Protein AF-A0A183L0U4-F1 (afdb_monomer)

Structure (mmCIF, N/CA/C/O backbone):
data_AF-A0A183L0U4-F1
#
_entry.id   AF-A0A183L0U4-F1
#
loop_
_atom_site.group_PDB
_atom_site.id
_atom_site.type_symbol
_atom_site.label_atom_id
_atom_site.label_alt_id
_atom_site.label_comp_id
_atom_site.label_asym_id
_atom_site.label_entity_id
_atom_site.label_seq_id
_atom_site.pdbx_PDB_ins_code
_atom_site.Cartn_x
_atom_site.Cartn_y
_atom_site.Cartn_z
_atom_site.occupancy
_atom_site.B_iso_or_equiv
_atom_site.auth_seq_id
_atom_site.auth_comp_id
_atom_site.auth_asym_id
_atom_site.auth_atom_id
_atom_site.pdbx_PDB_model_num
ATOM 1 N N . LYS A 1 1 ? -26.906 6.201 9.537 1.00 54.62 1 LYS A N 1
ATOM 2 C CA . LYS A 1 1 ? -26.196 5.188 10.360 1.00 54.62 1 LYS A CA 1
ATOM 3 C C . LYS A 1 1 ? -26.296 3.846 9.640 1.00 54.62 1 LYS A C 1
ATOM 5 O O . LYS A 1 1 ? -27.391 3.314 9.565 1.00 54.62 1 LYS A O 1
ATOM 10 N N . TRP A 1 2 ? -25.200 3.364 9.049 1.00 64.69 2 TRP A N 1
ATOM 11 C CA . TRP A 1 2 ? -25.169 2.188 8.152 1.00 64.69 2 TRP A CA 1
ATOM 12 C C . TRP A 1 2 ? -24.962 0.844 8.873 1.00 64.69 2 TRP A C 1
ATOM 14 O O . TRP A 1 2 ? -24.934 -0.208 8.242 1.00 64.69 2 TRP A O 1
ATOM 24 N N . PHE A 1 3 ? -24.800 0.887 10.195 1.00 69.50 3 PHE A N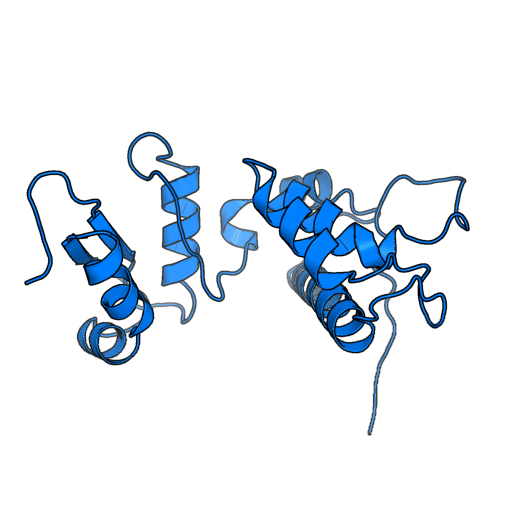 1
ATOM 25 C CA . PHE A 1 3 ? -24.474 -0.265 11.023 1.00 69.50 3 PHE A CA 1
ATOM 26 C C . PHE A 1 3 ? -25.666 -1.212 11.188 1.00 69.50 3 PHE A C 1
ATOM 28 O O . PHE A 1 3 ? -26.749 -0.790 11.599 1.00 69.50 3 PHE A O 1
ATOM 35 N N . LYS A 1 4 ? -25.430 -2.500 10.926 1.00 77.12 4 LYS A N 1
ATOM 36 C CA . LYS A 1 4 ? -26.340 -3.601 11.261 1.00 77.12 4 LYS A CA 1
ATOM 37 C C . LYS A 1 4 ? -25.691 -4.511 12.312 1.00 77.12 4 LYS A C 1
ATOM 39 O O . LYS A 1 4 ? -24.464 -4.638 12.309 1.00 77.12 4 LYS A O 1
ATOM 44 N N . PRO A 1 5 ? -26.478 -5.182 13.174 1.00 70.50 5 PRO A N 1
ATOM 45 C CA . PRO A 1 5 ? -25.956 -6.238 14.040 1.00 70.50 5 PRO A CA 1
ATOM 46 C C . PRO A 1 5 ? -25.190 -7.270 13.193 1.00 70.50 5 PRO A C 1
ATOM 48 O O . PRO A 1 5 ? -25.692 -7.682 12.150 1.00 70.50 5 PRO A O 1
ATOM 51 N N . ASN A 1 6 ? -23.982 -7.650 13.624 1.00 77.88 6 ASN A N 1
ATOM 52 C CA . ASN A 1 6 ? -23.001 -8.502 12.915 1.00 77.88 6 ASN A CA 1
ATOM 53 C C . ASN A 1 6 ? -22.181 -7.854 11.774 1.00 77.88 6 ASN A C 1
ATOM 55 O O . ASN A 1 6 ? -21.443 -8.563 11.090 1.00 77.88 6 ASN A O 1
ATOM 59 N N . GLY A 1 7 ? -22.245 -6.534 11.573 1.00 76.62 7 GLY A N 1
ATOM 60 C CA . GLY A 1 7 ? -21.341 -5.826 10.655 1.00 76.62 7 GLY A CA 1
ATOM 61 C C . GLY A 1 7 ? -19.901 -5.691 11.192 1.00 76.62 7 GLY A C 1
ATOM 62 O O . GLY A 1 7 ? -19.708 -5.637 12.410 1.00 76.62 7 GLY A O 1
ATOM 63 N N . PRO A 1 8 ? -18.873 -5.616 10.322 1.00 85.75 8 PRO A N 1
ATOM 64 C CA . PRO A 1 8 ? -17.490 -5.398 10.739 1.00 85.75 8 PRO A CA 1
ATOM 65 C C . PRO A 1 8 ? -17.280 -3.980 11.290 1.00 85.75 8 PRO A C 1
ATOM 67 O O . PRO A 1 8 ? -18.034 -3.057 10.987 1.00 85.75 8 PRO A O 1
ATOM 70 N N . ILE A 1 9 ? -16.225 -3.788 12.084 1.00 87.50 9 ILE A N 1
ATOM 71 C CA . ILE A 1 9 ? -15.820 -2.464 12.570 1.00 87.50 9 ILE A CA 1
ATOM 72 C C . ILE A 1 9 ? -14.676 -1.955 11.696 1.00 87.50 9 ILE A C 1
ATOM 74 O O . ILE A 1 9 ? -13.626 -2.590 11.599 1.00 87.50 9 ILE A O 1
ATOM 78 N N . PHE A 1 10 ? -14.872 -0.800 11.072 1.00 88.12 10 PHE A N 1
ATOM 79 C CA . PHE A 1 10 ? -13.822 -0.046 10.406 1.00 88.12 10 PHE A CA 1
ATOM 80 C C . PHE A 1 10 ? -13.195 0.911 11.406 1.00 88.12 10 PHE A C 1
ATOM 82 O O . PHE A 1 10 ? -13.832 1.855 11.868 1.00 88.12 10 PHE A O 1
ATOM 89 N N . PHE A 1 11 ? -11.944 0.629 11.752 1.00 86.12 11 PHE A N 1
ATOM 90 C CA . PHE A 1 11 ? -11.188 1.365 12.751 1.00 86.12 11 PHE A CA 1
ATOM 91 C C . PHE A 1 11 ? -10.126 2.230 12.074 1.00 86.12 11 PHE A C 1
ATOM 93 O O . PHE A 1 11 ? -9.199 1.704 11.457 1.00 86.12 11 PHE A O 1
ATOM 100 N N . TYR A 1 12 ? -10.261 3.548 12.189 1.00 84.75 12 TYR A N 1
ATOM 101 C CA . TYR A 1 12 ? -9.266 4.500 11.717 1.00 84.75 12 TYR A CA 1
ATOM 102 C C . TYR A 1 12 ? -8.298 4.852 12.847 1.00 84.75 12 TYR A C 1
ATOM 104 O O . TYR A 1 12 ? -8.696 5.385 13.887 1.00 84.75 12 TYR A O 1
ATOM 112 N N . CYS A 1 13 ? -7.018 4.563 12.623 1.00 80.06 13 CYS A N 1
ATOM 113 C CA . CYS A 1 13 ? -5.934 4.945 13.515 1.00 80.06 13 CYS A CA 1
ATOM 114 C C . CYS A 1 13 ? -5.578 6.420 13.288 1.00 80.06 13 CYS A C 1
ATOM 116 O O . CYS A 1 13 ? -4.983 6.753 12.261 1.00 80.06 13 CYS A O 1
ATOM 118 N N . GLY A 1 14 ? -5.917 7.284 14.248 1.00 73.31 14 GLY A N 1
ATOM 119 C CA . GLY A 1 14 ? -5.557 8.699 14.231 1.00 73.31 14 GLY A CA 1
ATOM 120 C C . GLY A 1 14 ? -4.054 8.930 14.052 1.00 73.31 14 GLY A C 1
ATOM 121 O O . GLY A 1 14 ? -3.212 8.106 14.417 1.00 73.31 14 GLY A O 1
ATOM 122 N N . ASN A 1 15 ? -3.724 10.062 13.449 1.00 69.19 15 ASN A N 1
ATOM 123 C CA . ASN A 1 15 ? -2.381 10.484 13.057 1.00 69.19 15 ASN A CA 1
ATOM 124 C C . ASN A 1 15 ? -2.067 11.879 13.635 1.00 69.19 15 ASN A C 1
ATOM 126 O O . ASN A 1 15 ? -2.496 12.203 14.737 1.00 69.19 15 ASN A O 1
ATOM 130 N N . GLU A 1 16 ? -1.242 12.675 12.951 1.00 69.12 16 GLU A N 1
ATOM 131 C CA . GLU A 1 16 ? -0.645 13.917 13.463 1.00 69.12 16 GLU A CA 1
ATOM 132 C C . GLU A 1 16 ? -1.561 15.150 13.323 1.00 69.12 16 GLU A C 1
ATOM 134 O O . GLU A 1 16 ? -1.164 16.191 12.811 1.00 69.12 16 GLU A O 1
ATOM 139 N N . GLY A 1 17 ? -2.816 15.056 13.743 1.00 67.75 17 GLY A N 1
ATOM 140 C CA . GLY A 1 17 ? -3.720 16.205 13.707 1.00 67.75 17 GLY A CA 1
ATOM 141 C C . GLY A 1 17 ? -5.073 15.907 14.331 1.00 67.75 17 GLY A C 1
ATOM 142 O O . GLY A 1 17 ? -5.364 14.761 14.672 1.00 67.75 17 GLY A O 1
ATOM 143 N N . GLY A 1 18 ? -5.900 16.946 14.452 1.00 74.06 18 GLY A N 1
ATOM 144 C CA . GLY A 1 18 ? -7.257 16.809 14.975 1.00 74.06 18 GLY A CA 1
ATOM 145 C C . GLY A 1 18 ? -8.076 15.824 14.143 1.00 74.06 18 GLY A C 1
ATOM 146 O O . GLY A 1 18 ? -8.058 15.867 12.907 1.00 74.06 18 GLY A O 1
ATOM 147 N N . ILE A 1 19 ? -8.797 14.932 14.823 1.00 78.94 19 ILE A N 1
ATOM 148 C CA . ILE A 1 19 ? -9.517 13.831 14.177 1.00 78.94 19 ILE A CA 1
A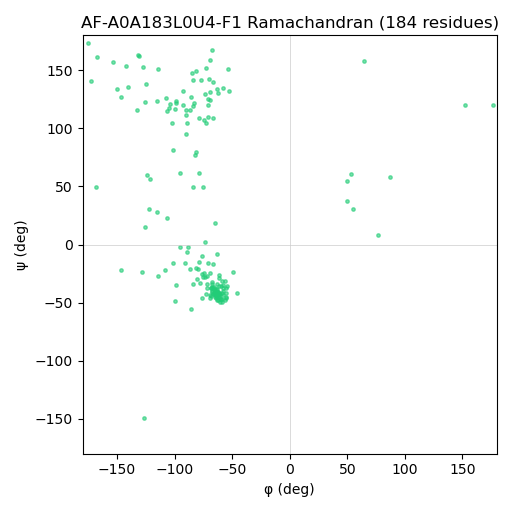TOM 149 C C . ILE A 1 19 ? -10.591 14.324 13.197 1.00 78.94 19 ILE A C 1
ATOM 151 O O . ILE A 1 19 ? -10.830 13.675 12.180 1.00 78.94 19 ILE A O 1
ATOM 155 N N . ASP A 1 20 ? -11.155 15.511 13.438 1.00 80.81 20 ASP A N 1
ATOM 156 C CA . ASP A 1 20 ? -12.143 16.168 12.573 1.00 80.81 20 ASP A CA 1
ATOM 157 C C . ASP A 1 20 ? -11.606 16.424 11.158 1.00 80.81 20 ASP A C 1
ATOM 159 O O . ASP A 1 20 ? -12.323 16.290 10.162 1.00 80.81 20 ASP A O 1
ATOM 163 N N . GLY A 1 21 ? -10.313 16.747 11.047 1.00 76.75 21 GLY A N 1
ATOM 164 C CA . GLY A 1 21 ? -9.653 16.929 9.759 1.00 76.75 21 GLY A CA 1
ATOM 165 C C . GLY A 1 21 ? -9.619 15.624 8.970 1.00 76.75 21 GLY A C 1
ATOM 166 O O . GLY A 1 21 ? -9.960 15.595 7.788 1.00 76.75 21 GLY A O 1
ATOM 167 N N . PHE A 1 22 ? -9.269 14.517 9.621 1.00 77.44 22 PHE A N 1
ATOM 168 C CA . PHE A 1 22 ? -9.238 13.205 8.974 1.00 77.44 22 PHE A CA 1
ATOM 169 C C . PHE A 1 22 ? -10.636 12.668 8.697 1.00 77.44 22 PHE A C 1
ATOM 171 O O . PHE A 1 22 ? -10.848 12.064 7.648 1.00 77.44 22 PHE A O 1
ATOM 178 N N . TRP A 1 23 ? -11.604 12.952 9.562 1.00 80.62 23 TRP A N 1
ATOM 179 C CA . TRP A 1 23 ? -13.007 12.630 9.335 1.00 80.62 23 TRP A CA 1
ATOM 180 C C . TRP A 1 23 ? -13.515 13.233 8.018 1.00 80.62 23 TRP A C 1
ATOM 182 O O . TRP A 1 23 ? -14.079 12.521 7.192 1.00 80.62 23 TRP A O 1
ATOM 192 N N . ASN A 1 24 ? -13.234 14.514 7.768 1.00 81.44 24 ASN A N 1
ATOM 193 C CA . ASN A 1 24 ? -13.701 15.198 6.559 1.00 81.44 24 ASN A CA 1
ATOM 194 C C . ASN A 1 24 ? -12.941 14.806 5.280 1.00 81.44 24 ASN A C 1
ATOM 196 O O . ASN A 1 24 ? -13.490 14.927 4.189 1.00 81.44 24 ASN A O 1
ATOM 200 N N . ASN A 1 25 ? -11.695 14.335 5.393 1.00 78.44 25 ASN A N 1
ATOM 201 C CA . ASN A 1 25 ? -10.844 14.035 4.233 1.00 78.44 25 ASN A CA 1
ATOM 202 C C . ASN A 1 25 ? -10.756 12.539 3.885 1.00 78.44 25 ASN A C 1
ATOM 204 O O . ASN A 1 25 ? -10.337 12.185 2.784 1.00 78.44 25 ASN A O 1
ATOM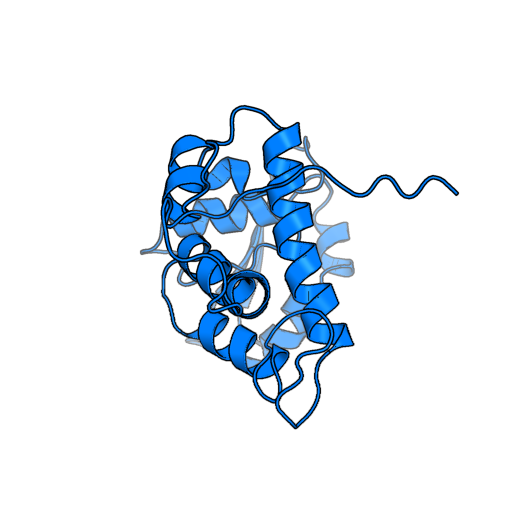 208 N N . THR A 1 26 ? -11.154 11.637 4.786 1.00 76.38 26 THR A N 1
ATOM 209 C CA . THR A 1 26 ? -11.031 10.185 4.567 1.00 76.38 26 THR A CA 1
ATOM 210 C C . THR A 1 26 ? -12.327 9.590 4.009 1.00 76.38 26 THR A C 1
ATOM 212 O O . THR A 1 26 ? -12.942 8.726 4.627 1.00 76.38 26 THR A O 1
ATOM 215 N N . GLY A 1 27 ? -12.750 10.036 2.821 1.00 81.38 27 GLY A N 1
ATOM 216 C CA . GLY A 1 27 ? -14.027 9.632 2.205 1.00 81.38 27 GLY A CA 1
ATOM 217 C C . GLY A 1 27 ? -14.185 8.120 1.979 1.00 81.38 27 GLY A C 1
ATOM 218 O O . GLY A 1 27 ? -15.264 7.569 2.189 1.00 81.38 27 GLY A O 1
ATOM 219 N N . LEU A 1 28 ? -13.089 7.421 1.663 1.00 80.94 28 LEU A N 1
ATOM 220 C CA . LEU A 1 28 ? -13.095 5.990 1.335 1.00 80.94 28 LEU A CA 1
ATOM 221 C C . LEU A 1 28 ? -13.729 5.109 2.430 1.00 80.94 28 LEU A C 1
ATOM 223 O O . LEU A 1 28 ? -14.431 4.147 2.124 1.00 80.94 28 LEU A O 1
ATOM 227 N N . ILE A 1 29 ? -13.515 5.423 3.715 1.00 82.44 29 ILE A N 1
ATOM 228 C CA . ILE A 1 29 ? -14.077 4.620 4.817 1.00 82.44 29 ILE A CA 1
ATOM 229 C C . ILE A 1 29 ? -15.609 4.727 4.865 1.00 82.44 29 ILE A C 1
ATOM 231 O O . ILE A 1 29 ? -16.286 3.754 5.197 1.00 82.44 29 ILE A O 1
ATOM 235 N N . PHE A 1 30 ? -16.151 5.888 4.484 1.00 84.75 30 PHE A N 1
ATOM 236 C CA . PHE A 1 30 ? -17.585 6.159 4.435 1.00 84.75 30 PHE A CA 1
ATOM 237 C C . PHE A 1 30 ? -18.238 5.602 3.176 1.00 84.75 30 PHE A C 1
ATOM 239 O O . PHE A 1 30 ? -19.400 5.219 3.232 1.00 84.75 30 PHE A O 1
ATOM 246 N N . GLU A 1 31 ? -17.509 5.503 2.067 1.00 85.44 31 GLU A N 1
ATOM 247 C CA . GLU A 1 31 ? -17.994 4.848 0.846 1.00 85.44 31 GLU A CA 1
ATOM 248 C C . GLU A 1 31 ? -18.076 3.325 1.007 1.00 85.44 31 GLU A C 1
ATOM 250 O O . GLU A 1 31 ? -19.017 2.682 0.535 1.00 85.44 31 GLU A O 1
ATOM 255 N N . LEU A 1 32 ? -17.119 2.730 1.724 1.00 81.38 32 LEU A N 1
ATOM 256 C CA . LEU A 1 32 ? -17.098 1.289 1.972 1.00 81.38 32 LEU A CA 1
ATOM 257 C C . LEU A 1 32 ? -18.085 0.871 3.072 1.00 81.38 32 LEU A C 1
ATOM 259 O O . LEU A 1 32 ? -18.656 -0.219 2.999 1.00 81.38 32 LEU A O 1
ATOM 263 N N . ALA A 1 33 ? -18.316 1.707 4.088 1.00 84.62 33 ALA A N 1
ATOM 264 C CA . ALA A 1 33 ? -19.148 1.342 5.237 1.00 84.62 33 ALA A CA 1
ATOM 265 C C . ALA A 1 33 ? -20.579 0.867 4.881 1.00 84.62 33 ALA A C 1
ATOM 267 O O . ALA A 1 33 ? -21.001 -0.142 5.450 1.00 84.62 33 ALA A O 1
ATOM 268 N N . PRO A 1 34 ? -21.317 1.485 3.935 1.00 84.00 34 PRO A N 1
ATOM 269 C CA . PRO A 1 34 ? -22.618 0.997 3.478 1.00 84.00 34 PRO A CA 1
ATOM 270 C C . PRO A 1 34 ? -22.554 -0.397 2.850 1.00 84.00 34 PRO A C 1
ATOM 272 O O . PRO A 1 34 ? -23.397 -1.240 3.150 1.00 84.00 34 PRO A O 1
ATOM 275 N N . SER A 1 35 ? -21.531 -0.659 2.031 1.00 83.81 35 SER A N 1
ATOM 276 C CA . SER A 1 35 ? -21.358 -1.934 1.319 1.00 83.81 35 SER A CA 1
ATOM 277 C C . SER A 1 35 ? -21.101 -3.095 2.279 1.00 83.81 35 SER A C 1
ATOM 279 O O . SER A 1 35 ? -21.612 -4.196 2.087 1.00 83.81 35 SER A O 1
ATOM 281 N N . PHE A 1 36 ? -20.356 -2.836 3.356 1.00 80.50 36 PHE A N 1
ATOM 282 C CA . PHE A 1 36 ? -20.041 -3.837 4.376 1.00 80.50 36 PHE A CA 1
ATOM 283 C C . PHE A 1 36 ? -20.996 -3.812 5.582 1.00 80.50 36 PHE A C 1
ATOM 285 O O . PHE A 1 36 ? -20.862 -4.647 6.471 1.00 80.50 36 PHE A O 1
ATOM 292 N N . ASN A 1 37 ? -21.973 -2.895 5.624 1.00 85.62 37 ASN A N 1
ATOM 293 C CA . ASN A 1 37 ? -22.794 -2.585 6.809 1.00 85.62 37 ASN A CA 1
ATOM 294 C C . ASN A 1 37 ? -21.939 -2.332 8.070 1.00 85.62 37 ASN A C 1
ATOM 296 O O . ASN A 1 37 ? -22.286 -2.753 9.178 1.00 85.62 37 ASN A O 1
ATOM 300 N N . ALA A 1 38 ? -20.789 -1.685 7.881 1.00 82.25 38 ALA A N 1
ATOM 301 C CA . ALA A 1 38 ? -19.754 -1.554 8.891 1.00 82.25 38 ALA A CA 1
ATOM 302 C C . ALA A 1 38 ? -20.045 -0.427 9.893 1.00 82.25 38 ALA A C 1
ATOM 304 O O . ALA A 1 38 ? -20.637 0.604 9.557 1.00 82.25 38 ALA A O 1
ATOM 305 N N . PHE A 1 39 ? -19.576 -0.603 11.128 1.00 85.69 39 PHE A N 1
ATOM 306 C CA . PHE A 1 39 ? -19.481 0.482 12.103 1.00 85.69 39 PHE A CA 1
ATOM 307 C C . PHE A 1 39 ? -18.163 1.230 11.905 1.00 85.69 39 PHE A C 1
ATOM 309 O O . PHE A 1 39 ? -17.106 0.607 11.901 1.00 85.69 39 PHE A O 1
ATOM 316 N N . VAL A 1 40 ? -18.213 2.551 11.756 1.00 85.31 40 VAL A N 1
ATOM 317 C CA . VAL A 1 40 ? -17.018 3.379 11.558 1.00 85.31 40 VAL A CA 1
ATOM 318 C C . VAL A 1 40 ? -16.613 4.002 12.890 1.00 85.31 40 VAL A C 1
ATOM 320 O O . VAL A 1 40 ? -17.413 4.701 13.511 1.00 85.31 40 VAL A O 1
ATOM 323 N N . LEU A 1 41 ? -15.374 3.754 13.315 1.00 86.31 41 LEU A N 1
ATOM 324 C CA . LEU A 1 41 ? -14.780 4.287 14.536 1.00 86.31 41 LEU A CA 1
ATOM 325 C C . LEU A 1 41 ? -13.461 4.987 14.205 1.00 86.31 41 LEU A C 1
ATOM 327 O O . LEU A 1 41 ? -12.544 4.370 13.667 1.00 86.31 41 LEU A O 1
ATOM 331 N N . PHE A 1 42 ? -13.360 6.262 14.563 1.00 84.69 42 PHE A N 1
ATOM 332 C CA . PHE A 1 42 ? -12.122 7.029 14.494 1.00 84.69 42 PHE A CA 1
ATOM 333 C C . PHE A 1 42 ? -11.562 7.167 15.905 1.00 84.69 42 PHE A C 1
ATOM 335 O O . PHE A 1 42 ? -12.242 7.681 16.790 1.00 84.69 42 PHE A O 1
ATOM 342 N N . ALA A 1 43 ? -10.343 6.679 16.118 1.00 81.88 43 ALA A N 1
ATOM 343 C CA . ALA A 1 43 ? -9.647 6.833 17.387 1.00 81.88 43 ALA A CA 1
ATOM 344 C C . ALA A 1 43 ? -8.562 7.894 17.239 1.00 81.88 43 ALA A C 1
ATOM 346 O O . ALA A 1 43 ? -7.631 7.727 16.451 1.00 81.88 43 ALA A O 1
ATOM 347 N N . GLU A 1 44 ? -8.684 8.978 17.997 1.00 78.81 44 GLU A N 1
ATOM 348 C CA . GLU A 1 44 ? -7.682 10.037 18.020 1.00 78.81 44 GLU A CA 1
ATOM 349 C C . GLU A 1 44 ? -6.395 9.568 18.711 1.00 78.81 44 GLU A C 1
ATOM 351 O O . GLU A 1 44 ? -6.420 8.796 19.673 1.00 78.81 44 GLU A O 1
ATOM 356 N N . HIS A 1 45 ? -5.251 10.010 18.188 1.00 71.44 45 HIS A N 1
ATOM 357 C CA . HIS A 1 45 ? -3.945 9.639 18.712 1.00 71.44 45 HIS A CA 1
ATOM 358 C C . HIS A 1 45 ? -3.461 10.661 19.748 1.00 71.44 45 HIS A C 1
ATOM 360 O O . HIS A 1 45 ? -3.453 11.858 19.489 1.00 71.44 45 HIS A O 1
ATOM 366 N N . VAL A 1 46 ? -2.987 10.185 20.905 1.00 65.06 46 VAL A N 1
ATOM 367 C CA . VAL A 1 46 ? -2.610 11.036 22.057 1.00 65.06 46 VAL A CA 1
ATOM 368 C C . VAL A 1 46 ? -1.326 11.854 21.810 1.00 65.06 46 VAL A C 1
ATOM 370 O O . VAL A 1 46 ? -1.052 12.807 22.533 1.00 65.06 46 VAL A O 1
ATOM 373 N N . CYS A 1 47 ? -0.515 11.510 20.799 1.00 51.00 47 CYS A N 1
ATOM 374 C CA . CYS A 1 47 ? 0.768 12.176 20.537 1.00 51.00 47 CYS A CA 1
ATOM 375 C C . CYS A 1 47 ? 0.959 12.560 19.058 1.00 51.00 47 CYS A C 1
ATOM 377 O O . CYS A 1 47 ? 1.046 11.700 18.181 1.00 51.00 47 CYS A O 1
ATOM 379 N N . ILE A 1 48 ? 1.038 13.864 18.802 1.00 52.69 48 ILE A N 1
ATOM 380 C CA . ILE A 1 48 ? 1.149 14.509 17.488 1.00 52.69 48 ILE A CA 1
ATOM 381 C C . ILE A 1 48 ? 2.645 14.630 17.160 1.00 52.69 48 ILE A C 1
ATOM 383 O O . ILE A 1 48 ? 3.333 15.430 17.796 1.00 52.69 48 ILE A O 1
ATOM 387 N N . LYS A 1 49 ? 3.188 13.785 16.266 1.00 47.62 49 LYS A N 1
ATOM 388 C CA . LYS A 1 49 ? 4.614 13.899 15.899 1.00 47.62 49 LYS A CA 1
ATOM 389 C C . LYS A 1 49 ? 5.047 13.555 14.463 1.00 47.62 49 LYS A C 1
ATOM 391 O O . LYS A 1 49 ? 6.128 14.013 14.106 1.00 47.62 49 LYS A O 1
ATOM 396 N N . TYR A 1 50 ? 4.298 12.760 13.668 1.00 51.38 50 TYR A N 1
ATOM 397 C CA . TYR A 1 50 ? 4.666 12.473 12.256 1.00 51.38 50 TYR A CA 1
ATOM 398 C C . TYR A 1 50 ? 3.487 12.207 11.273 1.00 51.38 50 TYR A C 1
ATOM 400 O O . TYR A 1 50 ? 2.627 11.355 11.523 1.00 51.38 50 TYR A O 1
ATOM 408 N N . ILE A 1 51 ? 3.535 12.849 10.089 1.00 46.38 51 ILE A N 1
ATOM 409 C CA . ILE A 1 51 ? 2.471 12.976 9.056 1.00 46.38 51 ILE A CA 1
ATOM 410 C C . ILE A 1 51 ? 2.019 11.641 8.418 1.00 46.38 51 ILE A C 1
ATOM 412 O O . ILE A 1 51 ? 0.986 11.570 7.756 1.00 46.38 51 ILE A O 1
ATOM 416 N N . HIS A 1 52 ? 2.699 10.525 8.686 1.00 53.06 52 HIS A N 1
ATOM 417 C CA . HIS A 1 52 ? 2.375 9.204 8.119 1.00 53.06 52 HIS A CA 1
ATOM 418 C C . HIS A 1 52 ? 2.165 8.102 9.169 1.00 53.06 52 HIS A C 1
ATOM 420 O O . HIS A 1 52 ? 2.131 6.912 8.848 1.00 53.06 52 HIS A O 1
ATOM 426 N N . TYR A 1 53 ? 1.988 8.491 10.435 1.00 63.62 53 TYR A N 1
ATOM 427 C CA . TYR A 1 53 ? 1.885 7.553 11.549 1.00 63.62 53 TYR A CA 1
ATOM 428 C C . TYR A 1 53 ? 0.614 6.690 11.516 1.00 63.62 53 TYR A C 1
ATOM 430 O O . TYR A 1 53 ? 0.679 5.516 11.865 1.00 63.62 53 TYR A O 1
ATOM 438 N N . GLY A 1 54 ? -0.521 7.218 11.043 1.00 64.94 54 GLY A N 1
ATOM 439 C CA . GLY A 1 54 ? -1.806 6.498 11.073 1.00 64.94 54 GLY A CA 1
ATOM 440 C C . GLY A 1 54 ? -1.779 5.180 10.293 1.00 64.94 54 GLY A C 1
ATOM 441 O O . GLY A 1 54 ? -2.147 4.129 10.817 1.00 64.94 54 GLY A O 1
ATOM 442 N N . GLY A 1 55 ? -1.241 5.198 9.069 1.00 68.62 55 GLY A N 1
ATOM 443 C CA . GLY A 1 55 ? -1.074 3.983 8.268 1.00 68.62 55 GLY A CA 1
ATOM 444 C C . GLY A 1 55 ? -0.040 3.015 8.860 1.00 68.62 55 GLY A C 1
ATOM 445 O O . GLY A 1 55 ? -0.234 1.800 8.819 1.00 68.62 55 GLY A O 1
ATOM 446 N N . MET A 1 56 ? 1.041 3.536 9.454 1.00 69.56 56 MET A N 1
ATOM 447 C CA . MET A 1 56 ? 2.043 2.711 10.142 1.00 69.56 56 MET A CA 1
ATOM 448 C C . MET A 1 56 ? 1.458 2.020 11.372 1.00 69.56 56 MET A C 1
ATOM 450 O O . MET A 1 56 ? 1.712 0.837 11.588 1.00 69.56 56 MET A O 1
ATOM 454 N N . LEU A 1 57 ? 0.661 2.742 12.159 1.00 71.25 57 LEU A N 1
ATOM 455 C CA . LEU A 1 57 ? -0.009 2.221 13.341 1.00 71.25 57 LEU A CA 1
ATOM 456 C C . LEU A 1 57 ? -1.015 1.136 12.952 1.00 71.25 57 LEU A C 1
ATOM 458 O O . LEU A 1 57 ? -1.019 0.076 13.570 1.00 71.25 57 LEU A O 1
ATOM 462 N N . ALA A 1 58 ? -1.788 1.346 11.883 1.00 71.25 58 ALA A N 1
ATOM 463 C CA . ALA A 1 58 ? -2.710 0.339 11.361 1.00 71.25 58 ALA A CA 1
ATOM 464 C C . ALA A 1 58 ? -1.976 -0.955 10.959 1.00 71.25 58 ALA A C 1
ATOM 466 O O . ALA A 1 58 ? -2.377 -2.054 11.353 1.00 71.25 58 ALA A O 1
ATOM 467 N N . ALA A 1 59 ? -0.859 -0.834 10.232 1.00 70.38 59 ALA A N 1
ATOM 468 C CA . ALA A 1 59 ? -0.027 -1.978 9.862 1.00 70.38 59 ALA A CA 1
ATOM 469 C C . ALA A 1 59 ? 0.583 -2.678 11.092 1.00 70.38 59 ALA A C 1
ATOM 471 O O . ALA A 1 59 ? 0.544 -3.905 11.195 1.00 70.38 59 ALA A O 1
ATOM 472 N N . TYR A 1 60 ? 1.096 -1.908 12.055 1.00 71.31 60 TYR A N 1
ATOM 473 C CA . TYR A 1 60 ? 1.690 -2.433 13.284 1.00 71.31 60 TYR A CA 1
ATOM 474 C C . TYR A 1 60 ? 0.666 -3.154 14.169 1.00 71.31 60 TYR A C 1
ATOM 476 O O . TYR A 1 60 ? 0.939 -4.246 14.668 1.00 71.31 60 TYR A O 1
ATOM 484 N N . MET A 1 61 ? -0.532 -2.588 14.344 1.00 74.88 61 MET A N 1
ATOM 485 C CA . MET A 1 61 ? -1.589 -3.215 15.134 1.00 74.88 61 MET A CA 1
ATOM 486 C C . MET A 1 61 ? -2.038 -4.541 14.512 1.00 74.88 61 MET A C 1
ATOM 488 O O . MET A 1 61 ? -2.241 -5.508 15.245 1.00 74.88 61 MET A O 1
ATOM 492 N N . ARG A 1 62 ? -2.126 -4.631 13.176 1.00 75.88 62 ARG A N 1
ATOM 493 C CA . ARG A 1 62 ? -2.392 -5.906 12.491 1.00 75.88 62 ARG A CA 1
ATOM 494 C C . ARG A 1 62 ? -1.270 -6.919 12.715 1.00 75.88 62 ARG A C 1
ATOM 496 O O . ARG A 1 62 ? -1.570 -8.077 12.989 1.00 75.88 62 ARG A O 1
ATOM 503 N N . ALA A 1 63 ? -0.009 -6.499 12.626 1.00 70.75 63 ALA A N 1
ATOM 504 C CA . ALA A 1 63 ? 1.135 -7.386 12.835 1.00 70.75 63 ALA A CA 1
ATOM 505 C C . ALA A 1 63 ? 1.204 -7.925 14.275 1.00 70.75 63 ALA A C 1
ATOM 507 O O . ALA A 1 63 ? 1.481 -9.103 14.485 1.00 70.75 63 ALA A O 1
ATOM 508 N N . LYS A 1 64 ? 0.915 -7.080 15.273 1.00 77.19 64 LYS A N 1
ATOM 509 C CA . LYS A 1 64 ? 1.012 -7.440 16.696 1.00 77.19 64 LYS A CA 1
ATOM 510 C C . LYS A 1 64 ? -0.229 -8.147 17.240 1.00 77.19 64 LYS A C 1
ATOM 512 O O . LYS A 1 64 ? -0.106 -9.029 18.086 1.00 77.19 64 LYS A O 1
ATOM 517 N N . TYR A 1 65 ? -1.416 -7.788 16.753 1.00 80.81 65 TYR A N 1
ATOM 518 C CA . TYR A 1 65 ? -2.694 -8.322 17.229 1.00 80.81 65 TYR A CA 1
ATOM 519 C C . TYR A 1 65 ? -3.529 -8.937 16.093 1.00 80.81 65 TYR A C 1
ATOM 521 O O . TYR A 1 65 ? -4.674 -8.530 15.866 1.00 80.81 65 TYR A O 1
ATOM 529 N N . PRO A 1 66 ? -3.015 -9.965 15.388 1.00 76.69 66 PRO A N 1
ATOM 530 C CA . PRO A 1 66 ? -3.726 -10.579 14.267 1.00 76.69 66 PRO A CA 1
ATOM 531 C C . PRO A 1 66 ? -5.007 -11.325 14.680 1.00 76.69 66 PRO A C 1
ATOM 533 O O . PRO A 1 66 ? -5.847 -11.617 13.827 1.00 76.69 66 PRO A O 1
ATOM 536 N N . HIS A 1 67 ? -5.165 -11.629 15.973 1.00 83.06 67 HIS A N 1
ATOM 537 C CA . HIS A 1 67 ? -6.361 -12.243 16.556 1.00 83.06 67 HIS A CA 1
ATOM 538 C C . HIS A 1 67 ? -7.502 -11.235 16.790 1.00 83.06 67 HIS A C 1
ATOM 540 O O . HIS A 1 67 ? -8.657 -11.645 16.853 1.00 83.06 67 HIS A O 1
ATOM 546 N N . ILE A 1 68 ? -7.194 -9.935 16.870 1.00 82.56 68 ILE A N 1
ATOM 547 C CA . ILE A 1 68 ? -8.177 -8.851 17.046 1.00 82.56 68 ILE A CA 1
ATOM 548 C C . ILE A 1 68 ? -8.475 -8.193 15.697 1.00 82.56 68 ILE A C 1
ATOM 550 O O . ILE A 1 68 ? -9.630 -8.027 15.316 1.00 82.56 68 ILE A O 1
ATOM 554 N N . ILE A 1 69 ? -7.430 -7.842 14.942 1.00 80.50 69 ILE A N 1
ATOM 555 C CA . ILE A 1 69 ? -7.556 -7.113 13.677 1.00 80.50 69 ILE A CA 1
ATOM 556 C C . ILE A 1 69 ? -7.444 -8.089 12.519 1.00 80.50 69 ILE A C 1
ATOM 558 O O . ILE A 1 69 ? -6.385 -8.674 12.324 1.00 80.50 69 ILE A O 1
ATOM 562 N N . LYS A 1 70 ? -8.503 -8.238 11.715 1.00 79.19 70 LYS A N 1
ATOM 563 C CA . LYS A 1 70 ? -8.532 -9.157 10.559 1.00 79.19 70 LYS A CA 1
ATOM 564 C C . LYS A 1 70 ? -7.737 -8.662 9.344 1.00 79.19 70 LYS A C 1
ATOM 566 O O . LYS A 1 70 ? -7.222 -9.486 8.597 1.00 79.19 70 LYS A O 1
ATOM 571 N N . GLY A 1 71 ? -7.596 -7.350 9.168 1.00 78.00 71 GLY A N 1
ATOM 572 C CA . GLY A 1 71 ? -6.839 -6.733 8.076 1.00 78.00 71 GLY A CA 1
ATOM 573 C C . GLY A 1 71 ? -6.609 -5.243 8.325 1.00 78.00 71 GLY A C 1
ATOM 574 O O . GLY A 1 71 ? -7.287 -4.653 9.162 1.00 78.00 71 GLY A O 1
ATOM 575 N N . ALA A 1 72 ? -5.639 -4.647 7.629 1.00 76.19 72 ALA A N 1
ATOM 576 C CA . ALA A 1 72 ? -5.316 -3.225 7.740 1.00 76.19 72 ALA A CA 1
ATOM 577 C C . ALA A 1 72 ? -4.979 -2.634 6.365 1.00 76.19 72 ALA A C 1
ATOM 579 O O . ALA A 1 72 ? -4.222 -3.231 5.601 1.00 76.19 72 ALA A O 1
ATOM 580 N N . LEU A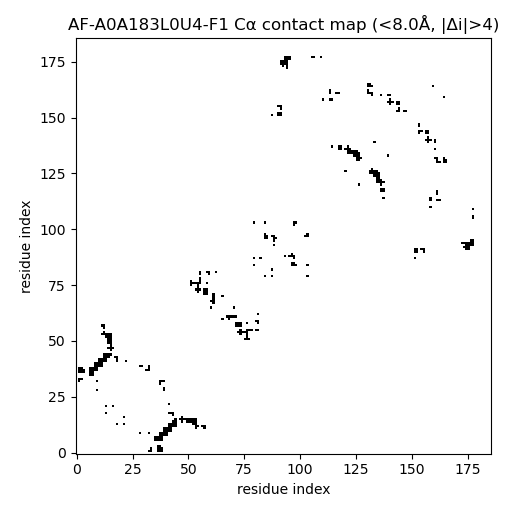 1 73 ? -5.522 -1.449 6.075 1.00 71.38 73 LEU A N 1
ATOM 581 C CA . LEU A 1 73 ? -5.201 -0.658 4.887 1.00 71.38 73 LEU A CA 1
ATOM 582 C C . LEU A 1 73 ? -4.248 0.467 5.298 1.00 71.38 73 LEU A C 1
ATOM 584 O O . LEU A 1 73 ? -4.648 1.436 5.937 1.00 71.38 73 LEU A O 1
ATOM 588 N N . ALA A 1 74 ? -2.970 0.311 4.961 1.00 73.81 74 ALA A N 1
ATOM 589 C CA . ALA A 1 74 ? -1.903 1.218 5.371 1.00 73.81 74 ALA A CA 1
ATOM 590 C C . ALA A 1 74 ? -1.527 2.174 4.227 1.00 73.81 74 ALA A C 1
ATOM 592 O O . ALA A 1 74 ? -0.565 1.947 3.493 1.00 73.81 74 ALA A O 1
ATOM 593 N N . ALA A 1 75 ? -2.306 3.244 4.055 1.00 65.12 75 ALA A N 1
ATOM 594 C CA . ALA A 1 75 ? -2.041 4.258 3.036 1.00 65.12 75 ALA A CA 1
ATOM 595 C C . ALA A 1 75 ? -0.799 5.090 3.402 1.00 65.12 75 ALA A C 1
ATOM 597 O O . ALA A 1 75 ? -0.721 5.655 4.493 1.00 65.12 75 ALA A O 1
ATOM 598 N N . SER A 1 76 ? 0.178 5.156 2.491 1.00 57.62 76 SER A N 1
ATOM 599 C CA . SER A 1 76 ? 1.419 5.938 2.646 1.00 57.62 76 SER A CA 1
ATOM 600 C C . SER A 1 76 ? 2.225 5.626 3.919 1.00 57.62 76 SER A C 1
ATOM 602 O O . SER A 1 76 ? 2.911 6.495 4.452 1.00 57.62 76 SER A O 1
ATOM 604 N N . ALA A 1 77 ? 2.161 4.386 4.410 1.00 63.59 77 ALA A N 1
ATOM 605 C CA . ALA A 1 77 ? 2.884 3.949 5.599 1.00 63.59 77 ALA A CA 1
ATOM 606 C C . ALA A 1 77 ? 4.280 3.406 5.237 1.00 63.59 77 ALA A C 1
ATOM 608 O O . ALA A 1 77 ? 4.371 2.367 4.575 1.00 63.59 77 ALA A O 1
ATOM 609 N N . PRO A 1 78 ? 5.386 4.040 5.669 1.00 58.62 78 PRO A N 1
ATOM 610 C CA . PRO A 1 78 ? 6.712 3.483 5.444 1.00 58.62 78 PRO A CA 1
ATOM 611 C C . PRO A 1 78 ? 6.887 2.178 6.235 1.00 58.62 78 PRO A C 1
ATOM 613 O O . PRO A 1 78 ? 7.039 2.165 7.455 1.00 58.62 78 PRO A O 1
ATOM 616 N N . VAL A 1 79 ? 6.917 1.069 5.492 1.00 57.34 79 VAL A N 1
ATOM 617 C CA . VAL A 1 79 ? 7.063 -0.331 5.943 1.00 57.34 79 VAL A CA 1
ATOM 618 C C . VAL A 1 79 ? 8.228 -0.556 6.926 1.00 57.34 79 VAL A C 1
ATOM 620 O O . VAL A 1 79 ? 8.195 -1.490 7.729 1.00 57.34 79 VAL A O 1
ATOM 623 N N . ARG A 1 80 ? 9.242 0.324 6.908 1.00 54.88 80 ARG A N 1
ATOM 624 C CA . ARG A 1 80 ? 10.442 0.289 7.760 1.00 54.88 80 ARG A CA 1
ATOM 625 C C . ARG A 1 80 ? 10.143 0.015 9.239 1.00 54.88 80 ARG A C 1
ATOM 627 O O . ARG A 1 80 ? 10.866 -0.762 9.855 1.00 54.88 80 ARG A O 1
ATOM 634 N N . TRP A 1 81 ? 9.096 0.622 9.797 1.00 49.69 81 TRP A N 1
ATOM 635 C CA . TRP A 1 81 ? 8.778 0.525 11.228 1.00 49.69 81 TRP A CA 1
ATOM 636 C C . TRP A 1 81 ? 8.094 -0.780 11.647 1.00 49.69 81 TRP A C 1
ATOM 638 O O . TRP A 1 81 ? 8.046 -1.079 12.836 1.00 49.69 81 TRP A O 1
ATOM 648 N N . VAL A 1 82 ? 7.577 -1.558 10.692 1.00 56.59 82 VAL A N 1
ATOM 649 C CA . VAL A 1 82 ? 6.874 -2.818 10.977 1.00 56.59 82 VAL A CA 1
ATOM 650 C C . VAL A 1 82 ? 7.792 -4.028 10.791 1.00 56.59 82 VAL A C 1
ATOM 652 O O . VAL A 1 82 ? 7.688 -4.975 11.560 1.00 56.59 82 VAL A O 1
ATOM 655 N N . ALA A 1 83 ? 8.711 -3.994 9.817 1.00 63.19 83 ALA A N 1
ATOM 656 C CA . ALA A 1 83 ? 9.552 -5.149 9.478 1.00 63.19 83 ALA A CA 1
ATOM 657 C C . ALA A 1 83 ? 11.031 -5.009 9.893 1.00 63.19 83 ALA A C 1
ATOM 659 O O . ALA A 1 83 ? 11.724 -6.007 10.041 1.00 63.19 83 ALA A O 1
ATOM 660 N N . GLY A 1 84 ? 11.560 -3.798 10.103 1.00 72.69 84 GLY A N 1
ATOM 661 C CA . GLY A 1 84 ? 13.003 -3.609 10.301 1.00 72.69 84 GLY A CA 1
ATOM 662 C C . GLY A 1 84 ? 13.839 -3.974 9.057 1.00 72.69 84 GLY A C 1
ATOM 663 O O . GLY A 1 84 ? 13.417 -4.711 8.166 1.00 72.69 84 GLY A O 1
ATOM 664 N N . TYR A 1 85 ? 15.056 -3.437 8.948 1.00 75.69 85 TYR A N 1
ATOM 665 C CA . TYR A 1 85 ? 15.834 -3.540 7.704 1.00 75.69 85 TYR A CA 1
ATOM 666 C C . TYR A 1 85 ? 16.321 -4.947 7.358 1.00 75.69 85 TYR A C 1
ATOM 668 O O . TYR A 1 85 ? 16.333 -5.338 6.189 1.00 75.69 85 TYR A O 1
ATOM 676 N N . LYS A 1 86 ? 16.710 -5.720 8.374 1.00 78.69 86 LYS A N 1
ATOM 677 C CA . LYS A 1 86 ? 17.257 -7.066 8.185 1.00 78.69 86 LYS A CA 1
ATOM 678 C C . LYS A 1 86 ? 16.188 -8.034 7.676 1.00 78.69 86 LYS A C 1
ATOM 680 O O . LYS A 1 86 ? 16.441 -8.777 6.734 1.00 78.69 86 LYS A O 1
ATOM 685 N N . GLN A 1 87 ? 14.990 -7.981 8.255 1.00 79.00 87 GLN A N 1
ATOM 686 C CA . GLN A 1 87 ? 13.869 -8.816 7.826 1.00 79.00 87 GLN A CA 1
ATOM 687 C C . GLN A 1 87 ? 13.366 -8.385 6.447 1.00 79.00 87 GLN A C 1
ATOM 689 O O . GLN A 1 87 ? 13.228 -9.225 5.570 1.00 79.00 87 GLN A O 1
ATOM 694 N N . LEU A 1 88 ? 13.233 -7.074 6.207 1.00 78.94 88 LEU A N 1
ATOM 695 C CA . LEU A 1 88 ? 12.860 -6.535 4.896 1.00 78.94 88 LEU A CA 1
ATOM 696 C C . LEU A 1 88 ? 13.807 -7.004 3.782 1.00 78.94 88 LEU A C 1
ATOM 698 O O . LEU A 1 88 ? 13.356 -7.413 2.715 1.00 78.94 88 LEU A O 1
ATOM 702 N N . SER A 1 89 ? 15.118 -6.965 4.035 1.00 80.00 89 SER A N 1
ATOM 7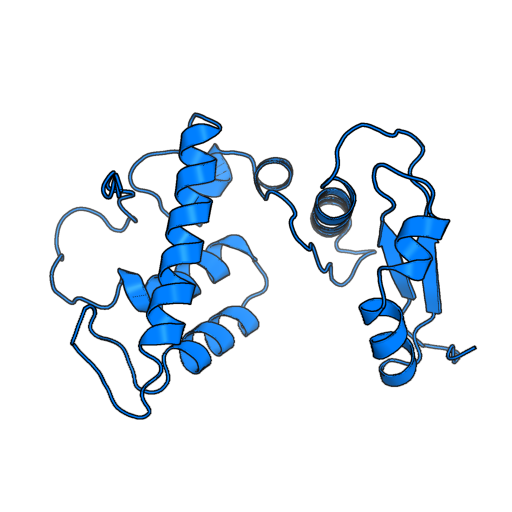03 C CA . SER A 1 89 ? 16.126 -7.403 3.064 1.00 80.00 89 SER A CA 1
ATOM 704 C C . SER A 1 89 ? 16.019 -8.897 2.756 1.00 80.00 89 SER A C 1
ATOM 706 O O . SER A 1 89 ? 16.155 -9.295 1.598 1.00 80.00 89 SER A O 1
ATOM 708 N N . ASN A 1 90 ? 15.732 -9.711 3.776 1.00 82.50 90 ASN A N 1
ATOM 709 C CA . ASN A 1 90 ? 15.545 -11.154 3.634 1.00 82.50 90 ASN A CA 1
ATOM 710 C C . ASN A 1 90 ? 14.253 -11.488 2.876 1.00 82.50 90 ASN A C 1
ATOM 712 O O . ASN A 1 90 ? 14.276 -12.289 1.940 1.00 82.50 90 ASN A O 1
ATOM 716 N N . ASP A 1 91 ? 13.144 -10.842 3.233 1.00 80.81 91 ASP A N 1
ATOM 717 C CA . ASP A 1 91 ? 11.827 -11.098 2.648 1.00 80.81 91 ASP A CA 1
ATOM 718 C C . ASP A 1 91 ? 11.774 -10.663 1.179 1.00 80.81 91 ASP A C 1
ATOM 720 O O . ASP A 1 91 ? 11.265 -11.395 0.325 1.00 80.81 91 ASP A O 1
ATOM 724 N N . LEU A 1 92 ? 12.379 -9.517 0.853 1.00 78.12 92 LEU A N 1
ATOM 725 C CA . LEU A 1 92 ? 12.529 -9.042 -0.525 1.00 78.12 92 LEU A CA 1
ATOM 726 C C . LEU A 1 92 ? 13.630 -9.774 -1.304 1.00 78.12 92 LEU A C 1
ATOM 728 O O . LEU A 1 92 ? 13.696 -9.617 -2.521 1.00 78.12 92 LEU A O 1
ATOM 732 N N . ARG A 1 93 ? 14.464 -10.590 -0.644 1.00 80.56 93 ARG A N 1
ATOM 733 C CA . ARG A 1 93 ? 15.653 -11.234 -1.232 1.00 80.56 93 ARG A CA 1
ATOM 734 C C . ARG A 1 93 ? 16.524 -10.214 -1.972 1.00 80.56 93 ARG A C 1
ATOM 736 O O . ARG A 1 93 ? 16.795 -10.367 -3.158 1.00 80.56 93 ARG A O 1
ATOM 743 N N . LEU A 1 94 ? 16.929 -9.140 -1.300 1.00 80.56 94 LEU A N 1
ATOM 744 C CA . LEU A 1 94 ? 17.837 -8.146 -1.884 1.00 80.56 94 LEU A CA 1
ATOM 745 C C . LEU A 1 94 ? 19.275 -8.677 -1.881 1.00 80.56 94 LEU A C 1
ATOM 747 O O . LEU A 1 94 ? 19.696 -9.322 -0.923 1.00 80.56 94 LEU A O 1
ATOM 751 N N . CYS A 1 95 ? 20.050 -8.395 -2.933 1.00 77.88 95 CYS A N 1
ATOM 752 C CA . CYS A 1 95 ? 21.459 -8.817 -2.979 1.00 77.88 95 CYS A CA 1
ATOM 753 C C . CYS A 1 95 ? 22.348 -8.011 -2.032 1.00 77.88 95 CYS A C 1
ATOM 755 O O . CYS A 1 95 ? 23.392 -8.485 -1.592 1.00 77.88 95 CYS A O 1
ATOM 757 N N . LYS A 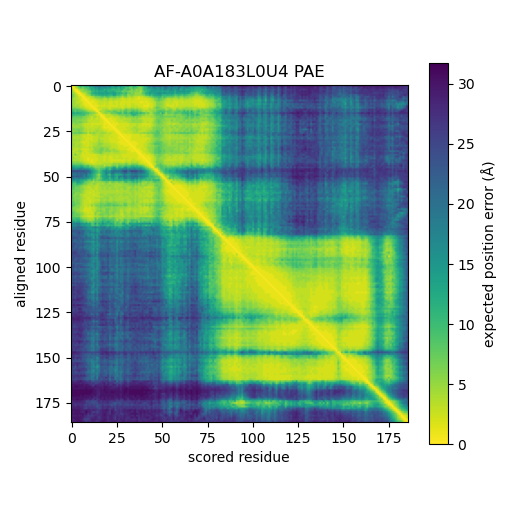1 96 ? 21.939 -6.772 -1.748 1.00 78.12 96 LYS A N 1
ATOM 758 C CA . LYS A 1 96 ? 22.571 -5.898 -0.767 1.00 78.12 96 LYS A CA 1
ATOM 759 C C . LYS A 1 96 ? 21.566 -5.659 0.358 1.00 78.12 96 LYS A C 1
ATOM 761 O O . LYS A 1 96 ? 20.448 -5.231 0.059 1.00 78.12 96 LYS A O 1
ATOM 766 N N . PRO A 1 97 ? 21.915 -5.967 1.618 1.00 79.75 97 PRO A N 1
ATOM 767 C CA . PRO A 1 97 ? 21.031 -5.687 2.734 1.00 79.75 97 PRO A CA 1
ATOM 768 C C . PRO A 1 97 ? 20.881 -4.176 2.898 1.00 79.75 97 PRO A C 1
ATOM 770 O O . PRO A 1 97 ? 21.861 -3.447 2.784 1.00 79.75 97 PRO A O 1
ATOM 773 N N . VAL A 1 98 ? 19.664 -3.734 3.195 1.00 81.81 98 VAL A N 1
ATOM 774 C CA . VAL A 1 98 ? 19.357 -2.337 3.505 1.00 81.81 98 VAL A CA 1
ATOM 775 C C . VAL A 1 98 ? 19.986 -1.992 4.849 1.00 81.81 98 VAL A C 1
ATOM 777 O O . VAL A 1 98 ? 19.725 -2.662 5.849 1.00 81.81 98 VAL A O 1
ATOM 780 N N . GLN A 1 99 ? 20.806 -0.951 4.887 1.00 81.12 99 GLN A N 1
ATOM 781 C CA . GLN A 1 99 ? 21.461 -0.478 6.108 1.00 81.12 99 GLN A CA 1
ATOM 782 C C . GLN A 1 99 ? 20.970 0.915 6.519 1.00 81.12 99 GLN A C 1
ATOM 784 O O . GLN A 1 99 ? 20.945 1.247 7.706 1.00 81.12 99 GLN A O 1
ATOM 789 N N . ASN A 1 100 ? 20.520 1.719 5.552 1.00 80.38 100 ASN A N 1
ATOM 790 C CA . ASN A 1 100 ? 20.238 3.139 5.738 1.00 80.38 100 ASN A CA 1
ATOM 791 C C . ASN A 1 100 ? 18.856 3.516 5.197 1.00 80.38 100 ASN A C 1
ATOM 793 O O . ASN A 1 100 ? 18.285 2.860 4.326 1.00 80.38 100 ASN A O 1
ATOM 797 N N . ASP A 1 101 ? 18.370 4.668 5.652 1.00 75.62 101 ASP A N 1
ATOM 798 C CA . ASP A 1 101 ? 17.119 5.271 5.178 1.00 75.62 101 ASP A CA 1
ATOM 799 C C . ASP A 1 101 ? 17.094 5.547 3.683 1.00 75.62 101 ASP A C 1
ATOM 801 O O . ASP A 1 101 ? 16.085 5.359 3.005 1.00 75.62 101 ASP A O 1
ATOM 805 N N . PHE A 1 102 ? 18.238 5.968 3.161 1.00 74.69 102 PHE A N 1
ATOM 806 C CA . PHE A 1 102 ? 18.398 6.245 1.750 1.00 74.69 102 PHE A CA 1
ATOM 807 C C . PHE A 1 102 ? 18.223 4.982 0.893 1.00 74.69 102 PHE A C 1
ATOM 809 O O . PHE A 1 102 ? 17.531 5.009 -0.124 1.00 74.69 102 PHE A O 1
ATOM 816 N N . GLU A 1 103 ? 18.783 3.853 1.331 1.00 74.06 103 GLU A N 1
ATOM 817 C CA . GLU A 1 103 ? 18.634 2.567 0.645 1.00 74.06 103 GLU A CA 1
ATOM 818 C C . GLU A 1 103 ? 17.199 2.044 0.736 1.00 74.06 103 GLU A C 1
ATOM 820 O O . GLU A 1 103 ? 16.662 1.528 -0.242 1.00 74.06 103 GLU A O 1
ATOM 825 N N . PHE A 1 104 ? 16.536 2.252 1.876 1.00 77.81 104 PHE A N 1
ATOM 826 C CA . PHE A 1 104 ? 15.118 1.939 2.026 1.00 77.81 104 PHE A CA 1
ATOM 827 C C . PHE A 1 104 ? 14.248 2.756 1.065 1.00 77.81 104 PHE A C 1
ATOM 829 O O . PHE A 1 104 ? 13.369 2.216 0.391 1.00 77.81 104 PHE A O 1
ATOM 836 N N . TYR A 1 105 ? 14.515 4.055 0.943 1.00 74.44 105 TYR A N 1
ATOM 837 C CA . TYR A 1 105 ? 13.820 4.905 -0.015 1.00 74.44 105 TYR A CA 1
ATOM 838 C C . TYR A 1 105 ? 14.082 4.471 -1.466 1.00 74.44 105 TYR A C 1
ATOM 840 O O . TYR A 1 105 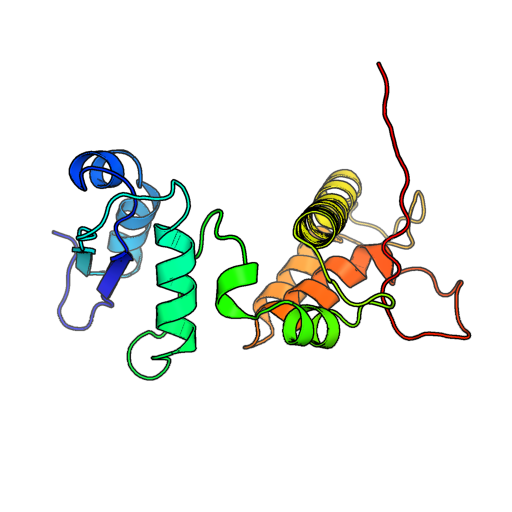? 13.179 4.517 -2.306 1.00 74.44 105 TYR A O 1
ATOM 848 N N . TRP A 1 106 ? 15.285 3.972 -1.756 1.00 73.94 106 TRP A N 1
ATOM 849 C CA . TRP A 1 106 ? 15.595 3.359 -3.044 1.00 73.94 106 TRP A CA 1
ATOM 850 C C . TRP A 1 106 ? 14.785 2.095 -3.318 1.00 73.94 106 TRP A C 1
ATOM 852 O O . TRP A 1 106 ? 14.271 1.955 -4.425 1.00 73.94 106 TRP A O 1
ATOM 862 N N . VAL A 1 107 ? 14.595 1.222 -2.326 1.00 77.44 107 VAL A N 1
ATOM 863 C CA . VAL A 1 107 ? 13.714 0.045 -2.444 1.00 77.44 107 VAL A CA 1
ATOM 864 C C . VAL A 1 107 ? 12.284 0.466 -2.789 1.00 77.44 107 VAL A C 1
ATOM 866 O O . VAL A 1 107 ? 11.666 -0.118 -3.679 1.00 77.44 107 VAL A O 1
ATOM 869 N N . LEU A 1 108 ? 11.761 1.511 -2.140 1.00 78.50 108 LEU A N 1
ATOM 870 C CA . LEU A 1 108 ? 10.420 2.027 -2.438 1.00 78.50 108 LEU A CA 1
ATOM 871 C C . LEU A 1 108 ? 10.320 2.580 -3.864 1.00 78.50 108 LEU A C 1
ATOM 873 O O . LEU A 1 108 ? 9.352 2.301 -4.572 1.00 78.50 108 LEU A O 1
ATOM 877 N N . LYS A 1 109 ? 11.324 3.343 -4.309 1.00 74.62 109 LYS A N 1
ATOM 878 C CA . LYS A 1 109 ? 11.392 3.860 -5.683 1.00 74.62 109 LYS A CA 1
ATOM 879 C C . LYS A 1 109 ? 11.499 2.743 -6.716 1.00 74.62 109 LYS A C 1
ATOM 881 O O . LYS A 1 109 ? 10.827 2.818 -7.740 1.00 74.62 109 LYS A O 1
ATOM 886 N N . TRP A 1 110 ? 12.303 1.722 -6.437 1.00 80.25 110 TRP A N 1
ATOM 887 C CA . TRP A 1 110 ? 12.457 0.533 -7.270 1.00 80.25 110 TRP A CA 1
ATOM 888 C C . TRP A 1 110 ? 11.127 -0.214 -7.427 1.00 80.25 110 TRP A C 1
ATOM 890 O O . TRP A 1 110 ? 10.685 -0.452 -8.551 1.00 80.25 110 TRP A O 1
ATOM 900 N N . ALA A 1 111 ? 10.426 -0.479 -6.321 1.00 82.12 111 ALA A N 1
ATOM 901 C CA . ALA A 1 111 ? 9.111 -1.115 -6.356 1.00 82.12 111 ALA A CA 1
ATOM 902 C C . ALA A 1 111 ? 8.085 -0.261 -7.121 1.00 82.12 111 ALA A C 1
ATOM 904 O O . ALA A 1 111 ? 7.374 -0.767 -7.986 1.00 82.12 111 ALA A O 1
ATOM 905 N N . ARG A 1 112 ? 8.049 1.055 -6.865 1.00 79.12 112 ARG A N 1
ATOM 906 C CA . ARG A 1 112 ? 7.172 1.993 -7.584 1.00 79.12 112 ARG A CA 1
ATOM 907 C C . ARG A 1 112 ? 7.446 1.991 -9.087 1.00 79.12 112 ARG A C 1
ATOM 909 O O . ARG A 1 112 ? 6.503 2.018 -9.871 1.00 79.12 112 ARG A O 1
ATOM 916 N N . ASN A 1 113 ? 8.716 1.962 -9.486 1.00 76.81 113 ASN A N 1
ATOM 917 C CA . ASN A 1 113 ? 9.101 1.965 -10.890 1.00 76.81 113 ASN A CA 1
ATOM 918 C C . ASN A 1 113 ? 8.539 0.746 -11.631 1.00 76.81 113 ASN A C 1
ATOM 920 O O . ASN A 1 113 ? 7.980 0.921 -12.704 1.00 76.81 113 ASN A O 1
ATOM 924 N N . ALA A 1 114 ? 8.586 -0.458 -11.048 1.00 80.62 114 ALA A N 1
ATOM 925 C CA . ALA A 1 114 ? 7.970 -1.633 -11.675 1.00 80.62 114 ALA A CA 1
ATOM 926 C C . ALA A 1 114 ? 6.484 -1.428 -11.988 1.00 80.62 114 ALA A C 1
ATOM 928 O O . ALA A 1 114 ? 6.053 -1.738 -13.094 1.00 80.62 114 ALA A O 1
ATOM 929 N N . PHE A 1 115 ? 5.705 -0.887 -11.048 1.00 83.38 115 PHE A N 1
ATOM 930 C CA . PHE A 1 115 ? 4.278 -0.649 -11.279 1.00 83.38 115 PHE A CA 1
ATOM 931 C C . PHE A 1 115 ? 4.027 0.398 -12.359 1.00 83.38 115 PHE A C 1
ATOM 933 O O . PHE A 1 115 ? 3.170 0.188 -13.211 1.00 83.38 115 PHE A O 1
ATOM 940 N N . VAL A 1 116 ? 4.799 1.488 -12.363 1.00 76.31 116 VAL A N 1
ATOM 941 C CA . VAL A 1 116 ? 4.711 2.511 -13.414 1.00 76.31 116 VAL A CA 1
ATOM 942 C C . VAL A 1 116 ? 5.027 1.898 -14.779 1.00 76.31 116 VAL A C 1
ATOM 944 O O . VAL A 1 116 ? 4.260 2.076 -15.719 1.00 76.31 116 VAL A O 1
ATOM 947 N N . MET A 1 117 ? 6.098 1.109 -14.877 1.00 76.19 117 MET A N 1
ATOM 948 C CA . MET A 1 117 ? 6.482 0.460 -16.129 1.00 76.19 117 MET A CA 1
ATOM 949 C C . MET A 1 117 ? 5.452 -0.572 -16.599 1.00 76.19 117 MET A C 1
ATOM 951 O O . MET A 1 117 ? 5.160 -0.632 -17.789 1.00 76.19 117 MET A O 1
ATOM 955 N N . MET A 1 118 ? 4.870 -1.361 -15.691 1.00 81.69 118 MET A N 1
ATOM 956 C CA . MET A 1 118 ? 3.797 -2.301 -16.036 1.00 81.69 118 MET A CA 1
ATOM 957 C C . MET A 1 118 ? 2.525 -1.579 -16.48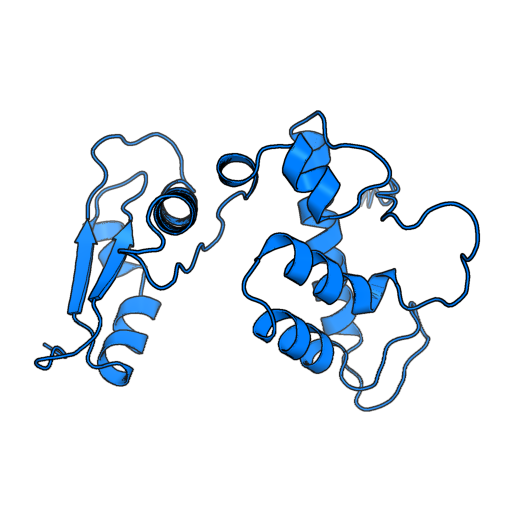4 1.00 81.69 118 MET A C 1
ATOM 959 O O . MET A 1 118 ? 1.898 -2.033 -17.430 1.00 81.69 118 MET A O 1
ATOM 963 N N . ALA A 1 119 ? 2.174 -0.448 -15.864 1.00 81.25 119 ALA A N 1
ATOM 964 C CA . ALA A 1 119 ? 1.025 0.360 -16.271 1.00 81.25 119 ALA A CA 1
ATOM 965 C C . ALA A 1 119 ? 1.222 1.006 -17.653 1.00 81.25 119 ALA A C 1
ATOM 967 O O . ALA A 1 119 ? 0.289 1.066 -18.445 1.00 81.25 119 ALA A O 1
ATOM 968 N N . MET A 1 120 ? 2.442 1.453 -17.970 1.00 77.56 120 MET A N 1
ATOM 969 C CA . MET A 1 120 ? 2.780 1.984 -19.298 1.00 77.56 120 MET A CA 1
ATOM 970 C C . MET A 1 120 ? 2.798 0.905 -20.390 1.00 77.56 120 MET A C 1
ATOM 972 O O . MET A 1 120 ? 2.647 1.224 -21.567 1.00 77.56 120 MET A O 1
ATOM 976 N N . LEU A 1 121 ? 3.017 -0.358 -20.014 1.00 81.75 121 LEU A N 1
ATOM 977 C CA . LEU A 1 121 ? 3.180 -1.495 -20.923 1.00 81.75 121 LEU A CA 1
ATOM 978 C C . LEU A 1 121 ? 2.044 -2.524 -20.779 1.00 81.75 121 LEU A C 1
ATOM 980 O O . LEU A 1 121 ? 2.258 -3.710 -21.040 1.00 81.75 121 LEU A O 1
ATOM 984 N N . ASP A 1 122 ? 0.849 -2.091 -20.362 1.00 87.31 122 ASP A N 1
ATOM 985 C CA . ASP A 1 122 ? -0.300 -2.969 -20.099 1.00 87.31 122 ASP A CA 1
ATOM 986 C C . ASP A 1 122 ? -1.021 -3.402 -21.388 1.00 87.31 122 ASP A C 1
ATOM 988 O O . ASP A 1 122 ? -2.182 -3.085 -21.638 1.00 87.31 122 ASP A O 1
ATOM 992 N N . TYR A 1 123 ? -0.296 -4.100 -22.262 1.00 84.75 123 TYR A N 1
ATOM 993 C CA . TYR A 1 123 ? -0.813 -4.554 -23.549 1.00 84.75 123 TYR A CA 1
ATOM 994 C C . TYR A 1 123 ? -1.565 -5.891 -23.431 1.00 84.75 123 TYR A C 1
ATOM 996 O O . TYR A 1 123 ? -1.154 -6.767 -22.666 1.00 84.75 123 TYR A O 1
ATOM 1004 N N . PRO A 1 124 ? -2.605 -6.131 -24.255 1.00 89.00 124 PRO A N 1
ATOM 1005 C CA . PRO A 1 124 ? -3.376 -7.379 -24.239 1.00 89.00 124 PRO A CA 1
ATOM 1006 C C . PRO A 1 124 ? -2.632 -8.583 -24.848 1.00 89.00 124 PRO A C 1
ATOM 1008 O O . PRO A 1 124 ? -3.179 -9.682 -24.919 1.00 89.00 124 PRO A O 1
ATOM 1011 N N . TYR A 1 125 ? -1.385 -8.399 -25.278 1.00 86.44 125 TYR A N 1
ATOM 1012 C CA . TYR A 1 125 ? -0.501 -9.423 -25.828 1.00 86.44 125 TYR A CA 1
ATOM 1013 C C . TYR A 1 125 ? 0.875 -9.347 -25.155 1.00 86.44 125 TYR A C 1
ATOM 1015 O O . TYR A 1 125 ? 1.215 -8.355 -24.514 1.00 86.44 125 TYR A O 1
ATOM 1023 N N . LYS A 1 126 ? 1.679 -10.408 -25.290 1.00 85.25 126 LYS A N 1
ATOM 1024 C CA . LYS A 1 126 ? 3.044 -10.431 -24.745 1.00 85.25 126 LYS A CA 1
ATOM 1025 C C . LYS A 1 126 ? 3.894 -9.352 -25.416 1.00 85.25 126 LYS A C 1
ATOM 1027 O O . LYS A 1 126 ? 3.951 -9.304 -26.642 1.00 85.25 126 LYS A O 1
ATOM 1032 N N . ALA A 1 127 ? 4.585 -8.541 -24.624 1.00 77.38 127 ALA A N 1
ATOM 1033 C CA . ALA A 1 127 ? 5.418 -7.450 -25.117 1.00 77.38 127 ALA A CA 1
ATOM 1034 C C . ALA A 1 127 ? 6.848 -7.592 -24.586 1.00 77.38 127 ALA A C 1
ATOM 1036 O O . ALA A 1 127 ? 7.048 -7.899 -23.416 1.00 77.38 127 ALA A O 1
ATOM 1037 N N . SER A 1 128 ? 7.847 -7.357 -25.438 1.00 75.31 128 SER A N 1
ATOM 1038 C CA . SER A 1 128 ? 9.274 -7.474 -25.098 1.00 75.31 128 SER A CA 1
ATOM 1039 C C . SER A 1 128 ? 10.053 -6.174 -25.331 1.00 75.31 128 SER A C 1
ATOM 1041 O O . SER A 1 128 ? 11.224 -6.212 -25.691 1.00 75.31 128 SER A O 1
ATOM 1043 N N . PHE A 1 129 ? 9.399 -5.017 -25.176 1.00 60.81 129 PHE A N 1
ATOM 1044 C CA . PHE A 1 129 ? 9.991 -3.712 -25.500 1.00 60.81 129 PHE A CA 1
ATOM 1045 C C . PHE A 1 129 ? 11.071 -3.270 -24.494 1.00 60.81 129 PHE A C 1
ATOM 1047 O O . PHE A 1 129 ? 12.124 -2.791 -24.894 1.00 60.81 129 PHE A O 1
ATOM 1054 N N . MET A 1 130 ? 10.834 -3.464 -23.191 1.00 62.62 130 MET A N 1
ATOM 1055 C CA . MET A 1 130 ? 11.789 -3.124 -22.112 1.00 62.62 130 MET A CA 1
ATOM 1056 C C . MET A 1 130 ? 12.052 -4.279 -21.142 1.00 62.62 130 MET A C 1
ATOM 1058 O O . MET A 1 130 ? 13.077 -4.325 -20.471 1.00 62.62 130 MET A O 1
ATOM 1062 N N . ALA A 1 131 ? 11.103 -5.200 -21.061 1.00 68.06 131 ALA A N 1
ATOM 1063 C CA . ALA A 1 131 ? 11.100 -6.390 -20.230 1.00 68.06 131 ALA A CA 1
ATOM 1064 C C . ALA A 1 131 ? 10.203 -7.416 -20.940 1.00 68.06 131 ALA A C 1
ATOM 1066 O O . ALA A 1 131 ? 9.368 -7.021 -21.756 1.00 68.06 131 ALA A O 1
ATOM 1067 N N . SER A 1 132 ? 10.367 -8.713 -20.673 1.00 79.94 132 SER A N 1
ATOM 1068 C CA . SER A 1 132 ? 9.552 -9.763 -21.302 1.00 79.94 132 SER A CA 1
ATOM 1069 C C . SER A 1 132 ? 8.211 -9.910 -20.574 1.00 79.94 132 SER A C 1
ATOM 1071 O O . SER A 1 132 ? 8.009 -10.800 -19.754 1.00 79.94 132 SER A O 1
ATOM 1073 N N . LEU A 1 133 ? 7.280 -8.995 -20.819 1.00 84.38 133 LEU A N 1
ATOM 1074 C CA . LEU A 1 133 ? 6.037 -8.930 -20.059 1.00 84.38 133 LEU A CA 1
ATOM 1075 C C . LEU A 1 133 ? 4.964 -9.888 -20.606 1.00 84.38 133 LEU A C 1
ATOM 1077 O O . LEU A 1 133 ? 4.816 -10.039 -21.827 1.00 84.38 133 LEU A O 1
ATOM 1081 N N . PRO A 1 134 ? 4.183 -10.536 -19.716 1.00 88.31 134 PRO A N 1
ATOM 1082 C CA . PRO A 1 134 ? 3.005 -11.297 -20.116 1.00 88.31 134 PRO A CA 1
ATOM 1083 C C . PRO A 1 134 ? 1.911 -10.362 -20.651 1.00 88.31 134 PRO A C 1
ATOM 1085 O O . PRO A 1 134 ? 1.974 -9.155 -20.458 1.00 88.31 134 PRO A O 1
ATOM 1088 N N . ALA A 1 135 ? 0.885 -10.924 -21.293 1.00 89.12 135 ALA A N 1
ATOM 1089 C CA . ALA A 1 135 ? -0.308 -10.162 -21.659 1.00 89.12 135 ALA A CA 1
ATOM 1090 C C . ALA A 1 135 ? -1.032 -9.654 -20.399 1.00 89.12 135 ALA A C 1
ATOM 1092 O O . ALA A 1 135 ? -1.275 -10.434 -19.476 1.00 89.12 135 ALA A O 1
ATOM 1093 N N . ASN A 1 136 ? -1.419 -8.379 -20.395 1.00 90.50 136 ASN A N 1
ATOM 1094 C CA . ASN A 1 136 ? -2.037 -7.668 -19.272 1.00 90.50 136 ASN A CA 1
ATOM 1095 C C . ASN A 1 136 ? -1.207 -7.787 -17.972 1.00 90.50 136 ASN A C 1
ATOM 1097 O O . ASN A 1 136 ? -1.674 -8.374 -16.984 1.00 90.50 136 ASN A O 1
ATOM 1101 N N . PRO A 1 137 ? 0.050 -7.300 -17.963 1.00 87.12 137 PRO A N 1
ATOM 1102 C CA . PRO A 1 137 ? 0.956 -7.420 -16.823 1.00 87.12 137 PRO A CA 1
ATOM 1103 C C . PRO A 1 137 ? 0.390 -6.834 -15.523 1.00 87.12 137 PRO A C 1
ATOM 1105 O O . PRO A 1 137 ? 0.664 -7.386 -14.454 1.00 87.12 137 PRO A O 1
ATOM 1108 N N . VAL A 1 138 ? -0.444 -5.787 -15.584 1.00 87.75 138 VAL A N 1
ATOM 1109 C CA . VAL A 1 138 ? -1.083 -5.209 -14.388 1.00 87.75 138 VAL A CA 1
ATOM 1110 C C . VAL A 1 138 ? -2.017 -6.224 -13.732 1.00 87.75 138 VAL A C 1
ATOM 1112 O O . VAL A 1 138 ? -1.933 -6.463 -12.528 1.00 87.75 138 VAL A O 1
ATOM 1115 N N . ASN A 1 139 ? -2.853 -6.898 -14.524 1.00 88.44 139 ASN A N 1
ATOM 1116 C CA . ASN A 1 139 ? -3.777 -7.918 -14.026 1.00 88.44 139 ASN A CA 1
ATOM 1117 C C . ASN A 1 139 ? -3.026 -9.108 -13.401 1.00 88.44 139 ASN A C 1
ATOM 1119 O O . ASN A 1 139 ? -3.402 -9.607 -12.341 1.00 88.44 139 ASN A O 1
ATOM 1123 N N . VAL A 1 140 ? -1.924 -9.542 -14.022 1.00 88.25 140 VAL A N 1
ATOM 1124 C CA . VAL A 1 140 ? -1.072 -10.611 -13.475 1.00 88.25 140 VAL A CA 1
ATOM 1125 C C . VAL A 1 140 ? -0.474 -10.199 -12.127 1.00 88.25 140 VAL A C 1
ATOM 1127 O O . VAL A 1 140 ? -0.569 -10.957 -11.160 1.00 88.25 140 VAL A O 1
ATOM 1130 N N . SER A 1 141 ? 0.082 -8.988 -12.039 1.00 86.69 141 SER A N 1
ATOM 1131 C CA . SER A 1 141 ? 0.650 -8.451 -10.798 1.00 86.69 141 SER A CA 1
ATOM 1132 C C . SER A 1 141 ? -0.407 -8.330 -9.690 1.00 86.69 141 SER A C 1
ATOM 1134 O O . SER A 1 141 ? -0.175 -8.764 -8.561 1.00 86.69 141 SER A O 1
ATOM 1136 N N . CYS A 1 142 ? -1.616 -7.854 -10.014 1.00 86.62 142 CYS A N 1
ATOM 1137 C CA . CYS A 1 142 ? -2.735 -7.779 -9.070 1.00 86.62 142 CYS A CA 1
ATOM 1138 C C . CYS A 1 142 ? -3.188 -9.156 -8.562 1.00 86.62 142 CYS A C 1
ATOM 1140 O O . CYS A 1 142 ? -3.456 -9.305 -7.371 1.00 86.62 142 CYS A O 1
ATOM 1142 N N . LYS A 1 143 ? -3.245 -10.182 -9.420 1.00 86.81 143 LYS A N 1
ATOM 1143 C CA . LYS A 1 143 ? -3.590 -11.549 -8.989 1.00 86.81 143 LYS A CA 1
ATOM 1144 C C . LYS A 1 143 ? -2.579 -12.107 -7.992 1.00 86.81 143 LYS A C 1
ATOM 1146 O O . LYS A 1 143 ? -2.977 -12.722 -7.008 1.00 86.81 143 LYS A O 1
ATOM 1151 N N . ILE A 1 144 ? -1.290 -11.853 -8.219 1.00 83.19 144 ILE A N 1
ATOM 1152 C CA . ILE A 1 144 ? -0.224 -12.222 -7.280 1.00 83.19 144 ILE A CA 1
ATOM 1153 C C . ILE A 1 144 ? -0.412 -11.464 -5.961 1.00 83.19 144 ILE A C 1
ATOM 1155 O O . ILE A 1 144 ? -0.391 -12.086 -4.899 1.00 83.19 144 ILE A O 1
ATOM 1159 N N . ALA A 1 145 ? -0.694 -10.159 -6.032 1.00 78.25 145 ALA A N 1
ATOM 1160 C CA . ALA A 1 145 ? -0.918 -9.310 -4.864 1.00 78.25 145 ALA A CA 1
ATOM 1161 C C . ALA A 1 145 ? -2.073 -9.777 -3.960 1.00 78.25 145 ALA A C 1
ATOM 1163 O O . ALA A 1 145 ? -2.022 -9.594 -2.747 1.00 78.25 145 ALA A O 1
ATOM 1164 N N . LEU A 1 146 ? -3.097 -10.403 -4.541 1.00 78.69 146 LEU A N 1
ATOM 1165 C CA . LEU A 1 146 ? -4.277 -10.898 -3.828 1.00 78.69 146 LEU A CA 1
ATOM 1166 C C . LEU A 1 146 ? -4.135 -12.342 -3.314 1.00 78.69 146 LEU A C 1
ATOM 1168 O O . LEU A 1 146 ? -5.025 -12.826 -2.620 1.00 78.69 146 LEU A O 1
ATOM 1172 N N . SER A 1 147 ? -3.053 -13.047 -3.662 1.00 71.38 147 SER A N 1
ATOM 1173 C CA . SER A 1 147 ? -2.942 -14.500 -3.458 1.00 71.38 147 SER A CA 1
ATOM 1174 C C . SER A 1 147 ? -2.326 -14.946 -2.124 1.00 71.38 147 SER A C 1
ATOM 1176 O O . SER A 1 147 ? -2.468 -16.115 -1.769 1.00 71.38 147 SER A O 1
ATOM 1178 N N . VAL A 1 148 ? -1.652 -14.066 -1.372 1.00 63.47 148 VAL A N 1
ATOM 1179 C CA . VAL A 1 148 ? -0.815 -14.475 -0.223 1.00 63.47 148 VAL A CA 1
ATOM 1180 C C . VAL A 1 148 ? -1.158 -13.714 1.064 1.00 63.47 148 VAL A C 1
ATOM 1182 O O . VAL A 1 148 ? -1.607 -12.571 1.035 1.00 63.47 148 VAL A O 1
ATOM 1185 N N . ALA A 1 149 ? -0.899 -14.354 2.211 1.00 62.28 149 ALA A N 1
ATOM 1186 C CA . ALA A 1 149 ? -1.122 -13.810 3.553 1.00 62.28 149 ALA A CA 1
ATOM 1187 C C . ALA A 1 149 ? -0.067 -12.777 4.014 1.00 62.28 149 ALA A C 1
ATOM 1189 O O . ALA A 1 149 ? -0.389 -11.927 4.847 1.00 62.28 149 ALA A O 1
ATOM 1190 N N . ASP A 1 150 ? 1.159 -12.824 3.472 1.00 71.06 150 ASP A N 1
ATOM 1191 C CA . ASP A 1 150 ? 2.285 -11.978 3.896 1.00 71.06 150 ASP A CA 1
ATOM 1192 C C . ASP A 1 150 ? 2.617 -10.885 2.871 1.00 71.06 150 ASP A C 1
ATOM 1194 O O . ASP A 1 150 ? 2.895 -11.158 1.704 1.00 71.06 150 ASP A O 1
ATOM 1198 N N . LEU A 1 151 ? 2.652 -9.626 3.316 1.00 74.12 151 LEU A N 1
ATOM 1199 C CA . LEU A 1 151 ? 2.728 -8.447 2.441 1.00 74.12 151 LEU A CA 1
ATOM 1200 C C . LEU A 1 151 ? 4.055 -8.318 1.666 1.00 74.12 151 LEU A C 1
ATOM 1202 O O . LEU A 1 151 ? 4.054 -7.977 0.485 1.00 74.12 151 LEU A O 1
ATOM 1206 N N . ILE A 1 152 ? 5.196 -8.572 2.314 1.00 77.88 152 ILE A N 1
ATOM 1207 C CA . ILE A 1 152 ? 6.526 -8.300 1.734 1.00 77.88 152 ILE A CA 1
ATOM 1208 C C . ILE A 1 152 ? 6.939 -9.335 0.679 1.00 77.88 152 ILE A C 1
ATOM 1210 O O . ILE A 1 152 ? 7.349 -8.927 -0.412 1.00 77.88 152 ILE A O 1
ATOM 1214 N N . PRO A 1 153 ? 6.786 -10.654 0.917 1.00 79.81 153 PRO A N 1
ATOM 1215 C CA . PRO A 1 153 ? 7.027 -11.653 -0.123 1.00 79.81 153 PRO A CA 1
ATOM 1216 C C . PRO A 1 153 ? 6.089 -11.467 -1.319 1.00 79.81 153 PRO A C 1
ATOM 1218 O O . PRO A 1 153 ? 6.506 -11.629 -2.459 1.00 79.81 153 PRO A O 1
ATOM 1221 N N . THR A 1 154 ? 4.847 -11.056 -1.071 1.00 80.50 154 THR A N 1
ATOM 1222 C CA . THR A 1 154 ? 3.874 -10.756 -2.126 1.00 80.50 154 THR A CA 1
ATOM 1223 C C . THR A 1 154 ? 4.312 -9.590 -2.995 1.00 80.50 154 THR A C 1
ATOM 1225 O O . THR A 1 154 ? 4.296 -9.690 -4.220 1.00 80.50 154 THR A O 1
ATOM 1228 N N . LEU A 1 155 ? 4.749 -8.492 -2.370 1.00 80.75 155 LEU A N 1
ATOM 1229 C CA . LEU A 1 155 ? 5.272 -7.333 -3.086 1.00 80.75 155 LEU A CA 1
ATOM 1230 C C . LEU A 1 155 ? 6.472 -7.723 -3.959 1.00 80.75 155 LEU A C 1
ATOM 1232 O O . LEU A 1 155 ? 6.564 -7.277 -5.100 1.00 80.75 155 LEU A O 1
ATOM 1236 N N . ARG A 1 156 ? 7.354 -8.595 -3.453 1.00 82.88 156 ARG A N 1
ATOM 1237 C CA . ARG A 1 156 ? 8.492 -9.132 -4.210 1.00 82.88 156 ARG A CA 1
ATOM 1238 C C . ARG A 1 156 ? 8.044 -9.859 -5.478 1.00 82.88 156 ARG A C 1
ATOM 1240 O O . ARG A 1 156 ? 8.583 -9.584 -6.545 1.00 82.88 156 ARG A O 1
ATOM 1247 N N . GLU A 1 157 ? 7.075 -10.768 -5.377 1.00 82.62 157 GLU A N 1
ATOM 1248 C CA . GLU A 1 157 ? 6.576 -11.515 -6.541 1.00 82.62 157 GLU A CA 1
ATOM 1249 C C . GLU A 1 157 ? 5.828 -10.600 -7.528 1.00 82.62 157 GLU A C 1
ATOM 1251 O O . GLU A 1 157 ? 6.029 -10.697 -8.738 1.00 82.62 157 GLU A O 1
ATOM 1256 N N . ALA A 1 158 ? 5.029 -9.653 -7.025 1.00 85.00 158 ALA A N 1
ATOM 1257 C CA . ALA A 1 158 ? 4.275 -8.702 -7.844 1.00 85.00 158 ALA A CA 1
ATOM 1258 C C . ALA A 1 158 ? 5.191 -7.772 -8.661 1.00 85.00 158 ALA A C 1
ATOM 1260 O O . ALA A 1 158 ? 4.944 -7.536 -9.845 1.00 85.00 158 ALA A O 1
ATOM 1261 N N . VAL A 1 159 ? 6.268 -7.279 -8.044 1.00 85.38 159 VAL A N 1
ATOM 1262 C CA . VAL A 1 159 ? 7.324 -6.476 -8.688 1.00 85.38 159 VAL A CA 1
ATOM 1263 C C . VAL A 1 159 ? 8.219 -7.349 -9.586 1.00 85.38 159 VAL A C 1
ATOM 1265 O O . VAL A 1 159 ? 8.747 -6.886 -10.602 1.00 85.38 159 VAL A O 1
ATOM 1268 N N . GLY A 1 160 ? 8.335 -8.639 -9.259 1.00 81.94 160 GLY A N 1
ATOM 1269 C CA . GLY A 1 160 ? 9.026 -9.656 -10.047 1.00 81.94 160 GLY A CA 1
ATOM 1270 C C . GLY A 1 160 ? 8.435 -9.874 -11.441 1.00 81.94 160 GLY A C 1
ATOM 1271 O O . GLY A 1 160 ? 9.185 -10.213 -12.348 1.00 81.94 160 GLY A O 1
ATOM 1272 N N . VAL A 1 161 ? 7.147 -9.592 -11.669 1.00 84.31 161 VAL A N 1
ATOM 1273 C CA . VAL A 1 161 ? 6.543 -9.640 -13.019 1.00 84.31 161 VAL A CA 1
ATOM 1274 C C . VAL A 1 161 ? 7.315 -8.763 -14.011 1.00 84.31 161 VAL A C 1
ATOM 1276 O O . VAL A 1 161 ? 7.487 -9.145 -15.166 1.00 84.31 161 VAL A O 1
ATOM 1279 N N . PHE A 1 162 ? 7.830 -7.619 -13.552 1.00 83.31 162 PHE A N 1
ATOM 1280 C CA . PHE A 1 162 ? 8.648 -6.725 -14.366 1.00 83.31 162 PHE A CA 1
ATOM 1281 C C . PHE A 1 162 ? 10.132 -7.123 -14.348 1.00 83.31 162 PHE A C 1
ATOM 1283 O O . PHE A 1 162 ? 10.727 -7.374 -15.398 1.00 83.31 162 PHE A O 1
ATOM 1290 N N . TYR A 1 163 ? 10.728 -7.220 -13.154 1.00 79.31 163 TYR A N 1
ATOM 1291 C CA . TYR A 1 163 ? 12.182 -7.375 -12.993 1.00 79.31 163 TYR A CA 1
ATOM 1292 C C . TYR A 1 163 ? 12.715 -8.805 -13.162 1.00 79.31 163 TYR A C 1
ATOM 1294 O O . TYR A 1 163 ? 13.902 -8.973 -13.414 1.00 79.31 163 TYR A O 1
ATOM 1302 N N . ASN A 1 164 ? 11.872 -9.829 -13.027 1.00 71.62 164 ASN A N 1
ATOM 1303 C CA . ASN A 1 164 ? 12.244 -11.245 -13.146 1.00 71.62 164 ASN A CA 1
ATOM 1304 C C . ASN A 1 164 ? 11.731 -11.864 -14.462 1.00 71.62 164 ASN A C 1
ATOM 1306 O O . ASN A 1 164 ? 11.520 -13.071 -14.557 1.00 71.62 164 ASN A O 1
ATOM 1310 N N . SER A 1 165 ? 11.470 -11.027 -15.470 1.00 58.00 165 SER A N 1
ATOM 1311 C CA . SER A 1 165 ? 10.896 -11.467 -16.744 1.00 58.00 165 SER A CA 1
ATOM 1312 C C . SER A 1 165 ? 11.930 -11.951 -17.764 1.00 58.00 165 SER A C 1
ATOM 1314 O O . SER A 1 165 ? 11.606 -12.703 -18.682 1.00 58.00 165 SER A O 1
ATOM 1316 N N . SER A 1 166 ? 13.194 -11.563 -17.618 1.00 49.16 166 SER A N 1
ATOM 1317 C CA . SER A 1 166 ? 14.275 -12.001 -18.490 1.00 49.16 166 SER A CA 1
ATOM 1318 C C . SER A 1 166 ? 14.811 -13.360 -18.032 1.00 49.16 166 SER A C 1
ATOM 1320 O O . SER A 1 166 ? 15.447 -13.476 -16.990 1.00 49.16 166 SER A O 1
ATOM 1322 N N . GLN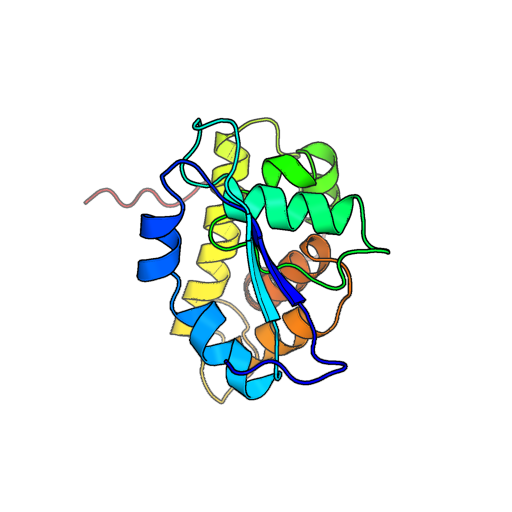 A 1 167 ? 14.719 -14.378 -18.894 1.00 43.91 167 GLN A N 1
ATOM 1323 C CA . GLN A 1 167 ? 15.572 -15.582 -18.834 1.00 43.91 167 GLN A CA 1
ATOM 1324 C C . GLN A 1 167 ? 17.068 -15.271 -19.088 1.00 43.91 167 GLN A C 1
ATOM 1326 O O . GLN A 1 167 ? 17.857 -16.154 -19.402 1.00 43.91 167 GLN A O 1
ATOM 1331 N N . CYS A 1 168 ? 17.479 -14.011 -18.947 1.00 34.66 168 CYS A N 1
ATOM 1332 C CA . CYS A 1 168 ? 18.807 -13.508 -19.249 1.00 34.66 168 CYS A CA 1
ATOM 1333 C C . CYS A 1 168 ? 19.432 -12.879 -17.995 1.00 34.66 168 CYS A C 1
ATOM 1335 O O . CYS A 1 168 ? 19.773 -11.705 -18.009 1.00 34.66 168 CYS A O 1
ATOM 1337 N N . MET A 1 169 ? 19.523 -13.655 -16.904 1.00 30.84 169 MET A N 1
ATOM 1338 C CA . MET A 1 169 ? 20.640 -13.626 -15.940 1.00 30.84 169 MET A CA 1
ATOM 1339 C C . MET A 1 169 ? 20.576 -14.828 -14.972 1.00 30.84 169 MET A C 1
ATOM 1341 O O . MET A 1 169 ? 20.674 -14.692 -13.756 1.00 30.84 169 MET A O 1
ATOM 1345 N N . PHE A 1 170 ? 20.414 -16.045 -15.501 1.00 31.75 170 PHE A N 1
ATOM 1346 C CA . PHE A 1 170 ? 20.952 -17.222 -14.811 1.00 31.75 170 PHE A CA 1
ATOM 1347 C C . PHE A 1 170 ? 22.466 -17.122 -15.006 1.00 31.75 170 PHE A C 1
ATOM 1349 O O . PHE A 1 170 ? 22.967 -17.247 -16.115 1.00 31.75 170 PHE A O 1
ATOM 1356 N N . THR A 1 171 ? 23.255 -16.745 -14.011 1.00 30.75 171 THR A N 1
ATOM 1357 C CA . THR A 1 171 ? 23.748 -17.631 -12.958 1.00 30.75 171 THR A CA 1
ATOM 1358 C C . THR A 1 171 ? 24.457 -16.711 -11.955 1.00 30.75 171 THR A C 1
ATOM 1360 O O . THR A 1 171 ? 25.160 -15.805 -12.385 1.00 30.75 171 THR A O 1
ATOM 1363 N N . ILE A 1 172 ? 24.331 -16.950 -10.644 1.00 37.31 172 ILE A N 1
ATOM 1364 C CA . ILE A 1 172 ? 24.953 -16.167 -9.548 1.00 37.31 172 ILE A CA 1
ATOM 1365 C C . ILE A 1 172 ? 24.114 -14.958 -9.080 1.00 37.31 172 ILE A C 1
ATOM 1367 O O . ILE A 1 172 ? 24.561 -13.816 -9.080 1.00 37.31 172 ILE A O 1
ATOM 1371 N N . SER A 1 173 ? 22.880 -15.218 -8.635 1.00 39.12 173 SER A N 1
ATOM 1372 C CA . SER A 1 173 ? 22.318 -14.793 -7.330 1.00 39.12 173 SER A CA 1
ATOM 1373 C C . SER A 1 173 ? 20.793 -14.640 -7.423 1.00 39.12 173 SER A C 1
ATOM 1375 O O . SER A 1 173 ? 20.284 -13.844 -8.202 1.00 39.12 173 SER A O 1
ATOM 1377 N N . ARG A 1 174 ? 20.035 -15.399 -6.617 1.00 59.66 174 ARG A N 1
ATOM 1378 C CA . ARG A 1 174 ? 18.556 -15.346 -6.539 1.00 59.66 174 ARG A CA 1
ATOM 1379 C C . ARG A 1 174 ? 18.066 -14.104 -5.780 1.00 59.66 174 ARG A C 1
ATOM 1381 O O . ARG A 1 174 ? 17.304 -14.229 -4.820 1.00 59.66 174 ARG A O 1
ATOM 1388 N N . CYS A 1 175 ? 18.568 -12.931 -6.126 1.00 58.81 175 CYS A N 1
ATOM 1389 C CA . CYS A 1 175 ? 18.296 -11.716 -5.381 1.00 58.81 175 CYS A CA 1
ATOM 1390 C C . CYS A 1 175 ? 18.133 -10.507 -6.304 1.00 58.81 175 CYS A C 1
ATOM 1392 O O . CYS A 1 175 ? 18.660 -10.477 -7.414 1.00 58.81 175 CYS A O 1
ATOM 1394 N N . PHE A 1 176 ? 17.378 -9.509 -5.851 1.00 54.66 176 PHE A N 1
ATOM 1395 C CA . PHE A 1 176 ? 17.153 -8.283 -6.608 1.00 54.66 176 PHE A CA 1
ATOM 1396 C C . PHE A 1 176 ? 18.321 -7.312 -6.388 1.00 54.66 176 PHE A C 1
ATOM 1398 O O . PHE A 1 176 ? 18.634 -6.937 -5.251 1.00 54.66 176 PHE A O 1
ATOM 1405 N N . LEU A 1 177 ? 18.977 -6.915 -7.483 1.00 48.72 177 LEU A N 1
ATOM 1406 C CA . LEU A 1 177 ? 20.003 -5.873 -7.491 1.00 48.72 177 LEU A CA 1
ATOM 1407 C C . LEU A 1 177 ? 19.342 -4.505 -7.664 1.00 48.72 177 LEU A C 1
ATOM 1409 O O . LEU A 1 177 ? 18.772 -4.195 -8.708 1.00 48.72 177 LEU A O 1
ATOM 1413 N N . LEU A 1 178 ? 19.467 -3.665 -6.640 1.00 49.53 178 LEU A N 1
ATOM 1414 C CA . LEU A 1 178 ? 19.120 -2.248 -6.702 1.00 49.53 178 LEU A CA 1
ATOM 1415 C C . LEU A 1 178 ? 20.296 -1.509 -7.360 1.00 49.53 178 LEU A C 1
ATOM 1417 O O . LEU A 1 178 ? 21.169 -0.981 -6.669 1.00 49.53 178 LEU A O 1
ATOM 1421 N N . TYR A 1 179 ? 20.406 -1.548 -8.690 1.00 42.25 179 TYR A N 1
ATOM 1422 C CA . TYR A 1 179 ? 21.405 -0.725 -9.374 1.00 42.25 179 TYR A CA 1
ATOM 1423 C C . TYR A 1 179 ? 21.019 0.757 -9.283 1.00 42.25 179 TYR A C 1
ATOM 1425 O O . TYR A 1 179 ? 19.889 1.147 -9.568 1.00 42.25 179 TYR A O 1
ATOM 1433 N N . TYR A 1 180 ? 21.990 1.582 -8.891 1.00 36.00 180 TYR A N 1
ATOM 1434 C CA . TYR A 1 180 ? 21.936 3.037 -8.979 1.00 36.00 180 TYR A CA 1
ATOM 1435 C C . TYR A 1 180 ? 22.034 3.451 -10.449 1.00 36.00 180 TYR A C 1
ATOM 1437 O O . TYR A 1 180 ? 23.103 3.289 -11.024 1.00 36.00 180 TYR A O 1
ATOM 1445 N N . SER A 1 181 ? 20.952 3.954 -11.045 1.00 25.00 181 SER A N 1
ATOM 1446 C CA . SER A 1 181 ? 20.877 4.815 -12.251 1.00 25.00 181 SER A CA 1
ATOM 1447 C C . SER A 1 181 ? 19.379 5.014 -12.527 1.00 25.00 181 SER A C 1
ATOM 1449 O O . SER A 1 181 ? 18.657 4.036 -12.643 1.00 25.00 181 SER A O 1
ATOM 1451 N N . ILE A 1 182 ? 18.789 6.208 -12.545 1.00 23.34 182 ILE A N 1
ATOM 1452 C CA . ILE A 1 182 ? 19.068 7.305 -13.471 1.00 23.34 182 ILE A CA 1
ATOM 1453 C C . ILE A 1 182 ? 18.877 8.639 -12.737 1.00 23.34 182 ILE A C 1
ATOM 1455 O O . ILE A 1 182 ? 17.829 8.916 -12.150 1.00 23.34 182 ILE A O 1
ATOM 1459 N N . LEU A 1 183 ? 19.915 9.464 -12.809 1.00 20.56 183 LEU A N 1
ATOM 1460 C CA . LEU A 1 183 ? 19.853 10.906 -12.643 1.00 20.56 183 LEU A CA 1
ATOM 1461 C C . LEU A 1 183 ? 19.219 11.462 -13.930 1.00 20.56 183 LEU A C 1
ATOM 1463 O O . LEU A 1 183 ? 19.864 11.437 -14.974 1.00 20.56 183 LEU A O 1
ATOM 1467 N N . ILE A 1 184 ? 17.964 11.916 -13.886 1.00 21.42 184 ILE A N 1
ATOM 1468 C CA . ILE A 1 184 ? 17.481 12.868 -14.894 1.00 21.42 184 ILE A CA 1
ATOM 1469 C C . ILE A 1 184 ? 17.778 14.243 -14.308 1.00 21.42 184 ILE A C 1
ATOM 1471 O O . ILE A 1 184 ? 17.025 14.741 -13.472 1.00 21.42 184 ILE A O 1
ATOM 1475 N N . ILE A 1 185 ? 18.928 14.797 -14.690 1.00 20.45 185 ILE A N 1
ATOM 1476 C CA . ILE A 1 185 ? 19.089 16.248 -14.731 1.00 20.45 185 ILE A CA 1
ATOM 1477 C C . ILE A 1 185 ? 18.231 16.694 -15.916 1.00 20.45 185 ILE A C 1
ATOM 1479 O O . ILE A 1 185 ? 18.450 16.220 -17.032 1.00 20.45 185 ILE A O 1
ATOM 1483 N N . VAL A 1 186 ? 17.244 17.546 -15.659 1.00 30.33 186 VAL A N 1
ATOM 1484 C CA . VAL A 1 186 ? 16.861 18.565 -16.641 1.00 30.33 186 VAL A CA 1
ATOM 1485 C C . VAL A 1 186 ? 17.583 19.830 -16.224 1.00 30.33 186 VAL A C 1
ATOM 1487 O O . VAL A 1 186 ? 17.530 20.129 -15.008 1.00 30.33 186 VAL A O 1
#

Secondary structure (DSSP, 8-state):
----TTPPEEEEE--SS-HHHHHHH-HHHHHHHHHHTPEEEEE--S----TTHHHHHHHHHHHH-TTT-S----TT--THHHHHHHHHHHHTTBSS---SHHHHHHHHHHHHHHHHHHHHT--SS-B-SSS-BPSSHHHHHHHHHTS-S-HHHHHHHHHHHHHT--S---SS-SSB----------

Radius of gyration: 19.42 Å; Cα contacts (8 Å, |Δi|>4): 233; chains: 1; bounding box: 51×36×48 Å

pLDDT: mean 71.9, std 15.68, range [20.45, 90.5]

Nearest PDB structures (foldseek):
  4ebb-assembly1_A  TM=4.909E-01  e=1.719E-10  Homo sapiens
  4ebb-assembly2_B  TM=4.913E-01  e=2.206E-10  Homo sapiens
  3n2z-assembly1_B-2  TM=4.766E-01  e=1.425E-10  Homo sapiens
  1elj-assembly1_A  TM=4.107E-01  e=9.223E+00  Pyrococcus furiosus

Foldseek 3Di:
DLADVPFAEAEFQAAQDDQVVVVVVVCVVVVCCNVRSYHYYYDHDPDHDDPQVRLQVQLQCCLVCVVVDVDGDRPPHLCCVRQPQQRLCVLLQAPDGDDDPVVSVLVVVLLVVLQVVLVVVQAQQFDPPPFRAHHRLVVVLVVLCPPDDDRRNSSNVSSCNGVVRDPPDPDPGPHDYSDDDDDPDD

Organism: NCBI:txid6186

Solvent-accessible surface area (backbone atoms only — not comparable to full-atom values): 10899 Å² total; per-residue (Å²): 134,54,57,47,95,92,37,52,76,48,76,44,52,38,33,55,60,65,55,69,61,51,64,75,67,48,56,65,64,66,65,46,21,60,80,56,22,20,41,82,44,78,44,74,48,97,68,73,81,49,93,42,42,20,18,37,48,34,45,40,48,29,72,76,35,56,91,79,36,90,73,62,84,47,67,81,31,70,62,63,82,71,55,40,47,69,52,47,21,60,52,50,30,38,68,63,71,46,84,47,71,69,51,49,52,46,52,52,51,54,50,51,45,35,54,53,52,31,63,78,56,52,36,89,48,70,43,70,88,90,43,49,32,54,50,31,36,49,61,55,27,50,54,44,56,71,70,58,95,51,70,56,52,27,51,38,56,29,35,29,53,50,77,64,33,59,93,79,70,87,75,92,67,97,41,51,75,86,72,92,80,82,86,80,80,128

Sequence (186 aa):
KWFKPNGPIFFYCGNEGGIDGFWNNTGLIFELAPSFNAFVLFAEHVCIKYIHYGGMLAAYMRAKYPHIIKGALAASAPVRWVAGYKQLSNDLRLCKPVQNDFEFYWVLKWARNAFVMMAMLDYPYKASFMASLPANPVNVSCKIALSVADLIPTLREAVGVFYNSSQCMFTISRCFLLYYSILIIV

Mean predicted aligned error: 14.58 Å

InterPro domains:
  IPR008758 Peptidase S28 [PF05577] (1-45)
  IPR008758 Peptidase S28 [PF05577] (53-86)
  IPR029058 Alpha/Beta hydrolase fold [G3DSA:3.40.50.1820] (2-45)
  IPR029058 Alpha/Beta hydrolase fold [SSF53474] (53-124)
  IPR042269 Serine carboxypeptidase S28, SKS domain [G3DSA:1.20.120.980] (68-181)